Protein AF-A0A7Z0EGN9-F1 (afdb_monomer)

Mean predicted aligned error: 5.45 Å

Structure (mmCIF, N/CA/C/O backbone):
data_AF-A0A7Z0EGN9-F1
#
_entry.id   AF-A0A7Z0EGN9-F1
#
loop_
_atom_site.group_PDB
_atom_site.id
_atom_site.type_symbol
_atom_site.label_atom_id
_atom_site.label_alt_id
_atom_site.label_comp_id
_atom_site.label_asym_id
_atom_site.label_entity_id
_atom_site.label_seq_id
_atom_site.pdbx_PDB_ins_code
_atom_site.Cartn_x
_atom_site.Cartn_y
_atom_site.Cartn_z
_atom_site.occupancy
_atom_site.B_iso_or_equiv
_atom_site.auth_seq_id
_atom_site.auth_com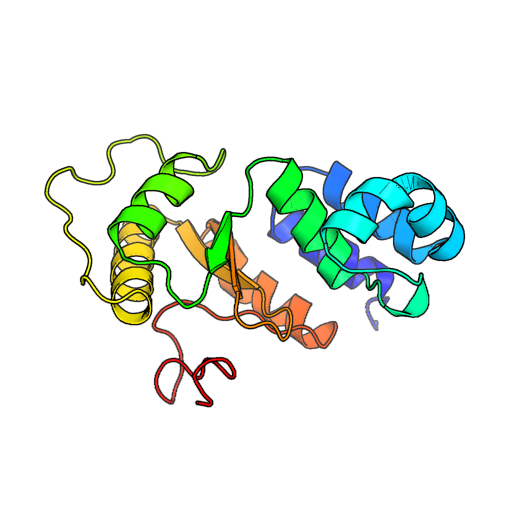p_id
_atom_site.auth_asym_id
_atom_site.auth_atom_id
_atom_site.pdbx_PDB_model_num
ATOM 1 N N . MET A 1 1 ? 18.641 -20.998 1.872 1.00 49.78 1 MET A N 1
ATOM 2 C CA . MET A 1 1 ? 18.120 -20.771 0.509 1.00 49.78 1 MET A CA 1
ATOM 3 C C . MET A 1 1 ? 17.714 -19.316 0.455 1.00 49.78 1 MET A C 1
ATOM 5 O O . MET A 1 1 ? 16.927 -18.915 1.297 1.00 49.78 1 MET A O 1
ATOM 9 N N . THR A 1 2 ? 18.322 -18.524 -0.421 1.00 71.69 2 THR A N 1
ATOM 10 C CA . THR A 1 2 ? 17.940 -17.121 -0.620 1.00 71.69 2 THR A CA 1
ATOM 11 C C . THR A 1 2 ? 16.660 -17.107 -1.450 1.00 71.69 2 THR A C 1
ATOM 13 O O . THR A 1 2 ? 16.618 -17.771 -2.486 1.00 71.69 2 THR A O 1
ATOM 16 N N . ILE A 1 3 ? 15.611 -16.429 -0.984 1.00 78.81 3 ILE A N 1
ATOM 17 C CA . ILE A 1 3 ? 14.400 -16.206 -1.785 1.00 78.81 3 ILE A CA 1
ATOM 18 C C . ILE A 1 3 ? 14.792 -15.292 -2.958 1.00 78.81 3 ILE A C 1
ATOM 20 O O . ILE A 1 3 ? 15.613 -14.390 -2.787 1.00 78.81 3 ILE A O 1
ATOM 24 N N . SER A 1 4 ? 14.293 -15.564 -4.167 1.00 91.12 4 SER A N 1
ATOM 25 C CA . SER A 1 4 ? 14.573 -14.705 -5.322 1.00 91.12 4 SER A CA 1
ATOM 26 C C . SER A 1 4 ? 13.814 -13.381 -5.204 1.00 91.12 4 SER A C 1
ATOM 28 O O . SER A 1 4 ? 12.750 -13.321 -4.595 1.00 91.12 4 SER A O 1
ATOM 30 N N . HIS A 1 5 ? 14.331 -12.324 -5.830 1.00 91.50 5 HIS A N 1
ATOM 31 C CA . HIS A 1 5 ? 13.695 -11.004 -5.804 1.00 91.50 5 HIS A CA 1
ATOM 32 C C . HIS A 1 5 ? 12.247 -11.041 -6.336 1.00 91.50 5 HIS A C 1
ATOM 34 O O . HIS A 1 5 ? 11.337 -10.537 -5.695 1.00 91.50 5 HIS A O 1
ATOM 40 N N . SER A 1 6 ? 12.007 -11.748 -7.446 1.00 93.19 6 SER A N 1
ATOM 41 C CA . SER A 1 6 ? 10.655 -11.967 -7.986 1.00 93.19 6 SER A CA 1
ATOM 42 C C . SER A 1 6 ? 9.742 -12.746 -7.023 1.00 93.19 6 SER A C 1
ATOM 44 O O . SER A 1 6 ? 8.568 -12.417 -6.899 1.00 93.19 6 SER A O 1
ATOM 46 N N . ALA A 1 7 ? 10.263 -13.733 -6.282 1.00 95.56 7 ALA A N 1
ATOM 47 C CA . ALA A 1 7 ? 9.458 -14.474 -5.310 1.00 95.56 7 ALA A CA 1
ATOM 48 C C . ALA A 1 7 ? 9.058 -13.620 -4.094 1.00 95.56 7 ALA A C 1
ATOM 50 O O . ALA A 1 7 ? 7.968 -13.818 -3.563 1.00 95.56 7 ALA A O 1
ATOM 51 N N . LEU A 1 8 ? 9.894 -12.660 -3.681 1.00 97.56 8 LEU A N 1
ATOM 52 C CA . LEU A 1 8 ? 9.523 -11.683 -2.652 1.00 97.56 8 LEU A CA 1
ATOM 53 C C . LEU A 1 8 ? 8.379 -10.779 -3.130 1.00 97.56 8 LEU A C 1
ATOM 55 O O . LEU A 1 8 ? 7.429 -10.578 -2.381 1.00 97.56 8 LEU A O 1
ATOM 59 N N . TRP A 1 9 ? 8.416 -10.311 -4.382 1.00 98.00 9 TRP A N 1
ATOM 60 C CA . TRP A 1 9 ? 7.307 -9.546 -4.968 1.00 98.00 9 TRP A CA 1
ATOM 61 C C . TRP A 1 9 ? 6.002 -10.345 -5.007 1.00 98.00 9 TRP A C 1
ATOM 63 O O . TRP A 1 9 ? 4.970 -9.845 -4.570 1.00 98.00 9 TRP A O 1
ATOM 73 N N . GLN A 1 10 ? 6.045 -11.607 -5.443 1.00 97.56 10 GLN A N 1
ATOM 74 C CA . GLN A 1 10 ? 4.861 -12.478 -5.433 1.00 97.56 10 GLN A CA 1
ATOM 75 C C . GLN A 1 10 ? 4.306 -12.685 -4.021 1.00 97.56 10 GLN A C 1
ATOM 77 O O . GLN A 1 10 ? 3.094 -12.657 -3.816 1.00 97.56 10 GLN A O 1
ATOM 82 N N . GLN A 1 11 ? 5.192 -12.872 -3.041 1.00 97.75 11 GLN A N 1
ATOM 83 C CA . GLN A 1 11 ? 4.798 -13.000 -1.644 1.00 97.75 11 GLN A CA 1
ATOM 84 C C . GLN A 1 11 ? 4.143 -11.715 -1.124 1.00 97.75 11 GLN A C 1
ATOM 86 O O . GLN A 1 11 ? 3.119 -11.804 -0.453 1.00 97.75 11 GLN A O 1
ATOM 91 N N . LEU A 1 12 ? 4.704 -10.542 -1.436 1.00 98.44 12 LEU A N 1
ATOM 92 C CA . LEU A 1 12 ? 4.143 -9.254 -1.030 1.00 98.44 12 LEU A CA 1
ATOM 93 C C . LEU A 1 12 ? 2.735 -9.056 -1.598 1.00 98.44 12 LEU A C 1
ATOM 95 O O . LEU A 1 12 ? 1.813 -8.764 -0.845 1.00 98.44 12 LEU A O 1
ATOM 99 N N . CYS A 1 13 ? 2.560 -9.294 -2.901 1.00 98.38 13 CYS A N 1
ATOM 100 C CA . CYS A 1 13 ? 1.271 -9.144 -3.577 1.00 98.38 13 CYS A CA 1
ATOM 101 C C . CYS A 1 13 ? 0.193 -10.038 -2.948 1.00 98.38 13 CYS A C 1
ATOM 103 O O . CYS A 1 13 ? -0.905 -9.572 -2.667 1.00 98.38 13 CYS A O 1
ATOM 105 N N . ALA A 1 14 ? 0.531 -11.300 -2.661 1.00 97.69 14 ALA A N 1
ATOM 106 C CA . ALA A 1 14 ? -0.388 -12.252 -2.036 1.00 97.69 14 ALA A CA 1
ATOM 107 C C . ALA A 1 14 ? -0.718 -11.928 -0.568 1.00 97.69 14 ALA A C 1
ATOM 109 O O . ALA A 1 14 ? -1.720 -12.410 -0.045 1.00 97.69 14 ALA A O 1
ATOM 110 N N . LEU A 1 15 ? 0.141 -11.168 0.120 1.00 97.88 15 LEU A N 1
ATOM 111 C CA . LEU A 1 15 ? -0.128 -10.696 1.477 1.00 97.88 15 LEU A CA 1
ATOM 112 C C . LEU A 1 15 ? -1.010 -9.444 1.488 1.00 97.88 15 LEU A C 1
ATOM 114 O O . LEU A 1 15 ? -1.819 -9.302 2.406 1.00 97.88 15 LEU A O 1
ATOM 118 N N . LEU A 1 16 ? -0.839 -8.557 0.502 1.00 97.38 16 LEU A N 1
ATOM 119 C CA . LEU A 1 16 ? -1.618 -7.326 0.363 1.00 97.38 16 LEU A CA 1
ATOM 120 C C . LEU A 1 16 ? -3.082 -7.638 0.046 1.00 97.38 16 LEU A C 1
ATOM 122 O O . LEU 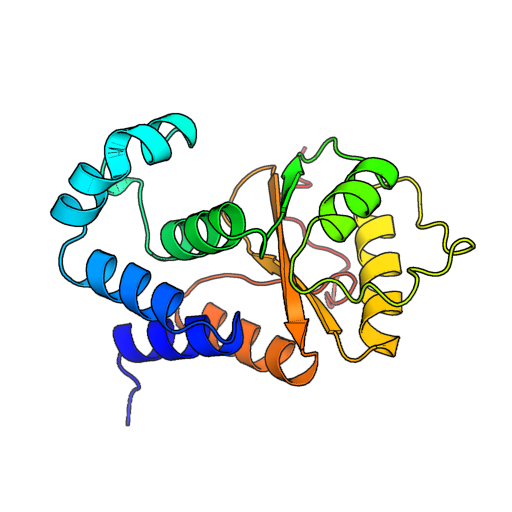A 1 16 ? -3.971 -7.156 0.743 1.00 97.38 16 LEU A O 1
ATOM 126 N N . VAL A 1 17 ? -3.329 -8.472 -0.968 1.00 95.25 17 VAL A N 1
ATOM 127 C CA . VAL A 1 17 ? -4.683 -8.765 -1.457 1.00 95.25 17 VAL A CA 1
ATOM 128 C C . VAL A 1 17 ? -4.818 -10.213 -1.924 1.00 95.25 17 VAL A C 1
ATOM 130 O O . VAL A 1 17 ? -3.887 -10.810 -2.466 1.00 95.25 17 VAL A O 1
ATOM 133 N N . GLU A 1 18 ? -6.014 -10.784 -1.772 1.00 91.56 18 GLU A N 1
ATOM 134 C CA . GLU A 1 18 ? -6.347 -12.136 -2.253 1.00 91.56 18 GLU A CA 1
ATOM 135 C C . GLU A 1 18 ? -6.688 -12.159 -3.757 1.00 91.56 18 GLU A C 1
ATOM 137 O O . GLU A 1 18 ? -7.561 -12.903 -4.207 1.00 91.56 18 GLU A O 1
ATOM 142 N N . ASP A 1 19 ? -5.991 -11.350 -4.557 1.00 95.06 19 ASP A N 1
ATOM 143 C CA . ASP A 1 19 ? -6.139 -11.306 -6.008 1.00 95.06 19 ASP A CA 1
ATOM 144 C C . ASP A 1 19 ? -4.805 -11.595 -6.701 1.00 95.06 19 ASP A C 1
ATOM 146 O O . ASP A 1 19 ? -3.864 -10.800 -6.691 1.00 95.06 19 ASP A O 1
ATOM 150 N N . ALA A 1 20 ? -4.732 -12.756 -7.353 1.00 94.94 20 ALA A N 1
ATOM 151 C CA . ALA A 1 20 ? -3.536 -13.188 -8.068 1.00 94.94 20 ALA A CA 1
ATOM 152 C C . ALA A 1 20 ? -3.161 -12.264 -9.242 1.00 94.94 20 ALA A C 1
ATOM 154 O O . ALA A 1 20 ? -2.015 -12.307 -9.697 1.00 94.94 20 ALA A O 1
ATOM 155 N N . ARG A 1 21 ? -4.096 -11.432 -9.729 1.00 97.75 21 ARG A N 1
ATOM 156 C CA . ARG A 1 21 ? -3.843 -10.472 -10.810 1.00 97.75 21 ARG A CA 1
ATOM 157 C C . ARG A 1 21 ? -2.800 -9.435 -10.411 1.00 97.75 21 ARG A C 1
ATOM 159 O O . ARG A 1 21 ? -1.981 -9.113 -11.258 1.00 97.75 21 ARG A O 1
ATOM 166 N N . LEU A 1 22 ? -2.741 -9.001 -9.147 1.00 98.25 22 LEU A N 1
ATOM 167 C CA . LEU A 1 22 ? -1.687 -8.087 -8.687 1.00 98.25 22 LEU A CA 1
ATOM 168 C C . LEU A 1 22 ? -0.294 -8.702 -8.889 1.00 98.25 22 LEU A C 1
ATOM 170 O O . LEU A 1 22 ? 0.586 -8.102 -9.502 1.00 98.25 22 LEU A O 1
ATOM 174 N N . GLY A 1 23 ? -0.111 -9.943 -8.427 1.00 97.88 23 GLY A N 1
ATOM 175 C CA . GLY A 1 23 ? 1.146 -10.668 -8.606 1.00 97.88 23 GLY A CA 1
ATOM 176 C C . GLY A 1 23 ? 1.487 -10.887 -10.081 1.00 97.88 23 GLY A C 1
ATOM 177 O O . GLY A 1 23 ? 2.655 -10.793 -10.460 1.00 97.88 23 GLY A O 1
ATOM 178 N N . GLN A 1 24 ? 0.486 -11.139 -10.928 1.00 97.62 24 GLN A N 1
ATOM 179 C CA . GLN A 1 24 ? 0.686 -11.243 -12.372 1.00 97.62 24 GLN A CA 1
ATOM 180 C C . GLN A 1 24 ? 1.162 -9.915 -12.977 1.00 97.62 24 GLN A C 1
ATOM 182 O O . GLN A 1 24 ? 2.202 -9.914 -13.626 1.00 97.62 24 GLN A O 1
ATOM 187 N N . THR A 1 25 ? 0.476 -8.801 -12.699 1.00 98.31 25 THR A N 1
ATOM 188 C CA . THR A 1 25 ? 0.832 -7.452 -13.177 1.00 98.31 25 THR A CA 1
ATOM 189 C C . THR A 1 25 ? 2.271 -7.086 -12.808 1.00 98.31 25 THR A C 1
ATOM 191 O O . THR A 1 25 ? 3.063 -6.703 -13.667 1.00 98.31 25 THR A O 1
ATOM 194 N N . VAL A 1 26 ? 2.654 -7.285 -11.542 1.00 98.38 26 VAL A N 1
ATOM 195 C CA . VAL A 1 26 ? 4.028 -7.027 -11.078 1.00 98.38 26 VAL A CA 1
ATOM 196 C C . VAL A 1 26 ? 5.028 -7.972 -11.752 1.00 98.38 26 VAL A C 1
ATOM 198 O O . VAL A 1 26 ? 6.148 -7.576 -12.068 1.00 98.38 26 VAL A O 1
ATOM 201 N N . GLY A 1 27 ? 4.644 -9.228 -11.991 1.00 97.69 27 GLY A N 1
ATOM 202 C CA . GLY A 1 27 ? 5.462 -10.194 -12.722 1.00 97.69 27 GLY A CA 1
ATOM 203 C C . GLY A 1 27 ? 5.716 -9.789 -14.175 1.00 97.69 27 GLY A C 1
ATOM 204 O O . GLY A 1 27 ? 6.850 -9.917 -14.637 1.00 97.69 27 GLY A O 1
ATOM 205 N N . ASP A 1 28 ? 4.692 -9.277 -14.856 1.00 97.56 28 ASP A N 1
ATOM 206 C CA . ASP A 1 28 ? 4.773 -8.797 -16.236 1.00 97.56 28 ASP A CA 1
ATOM 207 C C . ASP A 1 28 ? 5.695 -7.568 -16.326 1.00 97.56 28 ASP A C 1
ATOM 209 O O . ASP A 1 28 ? 6.620 -7.565 -17.141 1.00 97.56 28 ASP A O 1
ATOM 213 N N . TYR A 1 29 ? 5.551 -6.601 -15.408 1.00 98.00 29 TYR A N 1
ATOM 214 C CA . TYR A 1 29 ? 6.478 -5.467 -15.283 1.00 98.00 29 TYR A CA 1
ATOM 215 C C . TYR A 1 29 ? 7.929 -5.921 -15.058 1.00 98.00 29 TYR A C 1
ATOM 217 O O . TYR A 1 29 ? 8.843 -5.480 -15.747 1.00 98.00 29 TYR A O 1
ATOM 225 N N . LEU A 1 30 ? 8.170 -6.842 -14.117 1.00 97.06 30 LEU A N 1
ATOM 226 C CA . LEU A 1 30 ? 9.526 -7.325 -13.820 1.00 97.06 30 LEU A CA 1
ATOM 227 C C . LEU A 1 30 ? 10.165 -8.098 -14.985 1.00 97.06 30 LEU A C 1
ATOM 229 O O . LEU A 1 30 ? 11.391 -8.233 -15.022 1.00 97.06 30 LEU A O 1
ATOM 233 N N . ALA A 1 31 ? 9.356 -8.658 -15.886 1.00 97.06 31 ALA A N 1
ATOM 234 C CA . ALA A 1 31 ? 9.837 -9.380 -17.055 1.00 97.06 31 ALA A CA 1
ATOM 235 C C . ALA A 1 31 ? 10.251 -8.432 -18.189 1.00 97.06 31 ALA A C 1
ATOM 237 O O . ALA A 1 31 ? 11.267 -8.695 -18.838 1.00 97.06 31 ALA A O 1
ATOM 238 N N . ASP A 1 32 ? 9.482 -7.363 -18.415 1.00 97.19 32 ASP A N 1
ATOM 239 C CA . ASP A 1 32 ? 9.718 -6.382 -19.478 1.00 97.19 32 ASP A CA 1
ATOM 240 C C . ASP A 1 32 ? 9.145 -4.993 -19.096 1.00 97.19 32 ASP A C 1
ATOM 242 O O . ASP A 1 32 ? 8.002 -4.676 -19.446 1.00 97.19 32 ASP A O 1
ATOM 246 N N . PRO A 1 33 ? 9.917 -4.159 -18.363 1.00 96.75 33 PRO A N 1
ATOM 247 C CA . PRO A 1 33 ? 9.471 -2.832 -17.929 1.00 96.75 33 PRO A CA 1
ATOM 248 C C . PRO A 1 33 ? 9.098 -1.902 -19.086 1.00 96.75 33 PRO A C 1
ATOM 250 O O . PRO A 1 33 ? 8.113 -1.176 -18.984 1.00 96.75 33 PRO A O 1
ATOM 253 N N . ASP A 1 34 ? 9.838 -1.959 -20.199 1.00 97.12 34 ASP A N 1
ATOM 254 C CA . ASP A 1 34 ? 9.595 -1.116 -21.376 1.00 97.12 34 ASP A CA 1
ATOM 255 C C . ASP A 1 34 ? 8.262 -1.480 -22.041 1.00 97.12 34 ASP A C 1
ATOM 257 O O . ASP A 1 34 ? 7.477 -0.606 -22.417 1.00 97.12 34 ASP A O 1
ATOM 261 N N . ALA A 1 35 ? 7.979 -2.783 -22.172 1.00 97.69 35 ALA A N 1
ATOM 262 C CA . ALA A 1 35 ? 6.707 -3.245 -22.716 1.00 97.69 35 ALA A CA 1
ATOM 263 C C . ALA A 1 35 ? 5.529 -2.921 -21.790 1.00 97.69 35 ALA A C 1
ATOM 265 O O . ALA A 1 35 ? 4.457 -2.573 -22.288 1.00 97.69 35 ALA A O 1
ATOM 266 N N . TYR A 1 36 ? 5.720 -3.015 -20.468 1.00 97.69 36 TYR A N 1
ATOM 267 C CA . TYR A 1 36 ? 4.710 -2.599 -19.495 1.00 97.69 36 TYR A CA 1
ATOM 268 C C . TYR A 1 36 ? 4.438 -1.095 -19.605 1.00 97.69 36 TYR A C 1
ATOM 270 O O . TYR A 1 36 ? 3.292 -0.699 -19.791 1.00 97.69 36 TYR A O 1
ATOM 278 N N . PHE A 1 37 ? 5.482 -0.261 -19.578 1.00 97.75 37 PHE A N 1
ATOM 279 C CA . PHE A 1 37 ? 5.351 1.191 -19.703 1.00 97.75 37 PHE A CA 1
ATOM 280 C C . PHE A 1 37 ? 4.583 1.577 -20.973 1.00 97.75 37 PHE A C 1
ATOM 282 O O . PHE A 1 37 ? 3.585 2.287 -20.903 1.00 97.75 37 PHE A O 1
ATOM 289 N N . ALA A 1 38 ? 4.965 1.022 -22.127 1.00 97.25 38 ALA A N 1
ATOM 290 C CA . ALA A 1 38 ? 4.291 1.295 -23.397 1.00 97.25 38 ALA A CA 1
ATOM 291 C C . ALA A 1 38 ? 2.817 0.842 -23.430 1.00 97.25 38 ALA A C 1
ATOM 293 O O . ALA A 1 38 ? 2.024 1.378 -24.203 1.00 97.25 38 ALA A O 1
ATOM 294 N N . ALA A 1 39 ? 2.439 -0.160 -22.631 1.00 97.06 39 ALA A N 1
ATOM 295 C CA . ALA A 1 39 ? 1.057 -0.626 -22.530 1.00 97.06 39 ALA A CA 1
ATOM 296 C C . ALA A 1 39 ? 0.192 0.233 -21.589 1.00 97.06 39 ALA A C 1
ATOM 298 O O . ALA A 1 39 ? -1.032 0.185 -21.702 1.00 97.06 39 ALA A O 1
ATOM 299 N N . HIS A 1 40 ? 0.821 1.003 -20.695 1.00 96.31 40 HIS A N 1
ATOM 300 C CA . HIS A 1 40 ? 0.180 1.782 -19.631 1.00 96.31 40 HIS A CA 1
ATOM 301 C C . HIS A 1 40 ? 0.497 3.291 -19.708 1.00 96.31 40 HIS A C 1
ATOM 303 O O . HIS A 1 40 ? 0.245 4.021 -18.755 1.00 96.31 40 HIS A O 1
ATOM 309 N N . GLU A 1 41 ? 1.027 3.769 -20.840 1.00 95.00 41 GLU A N 1
ATOM 310 C CA . GLU A 1 41 ? 1.557 5.132 -21.024 1.00 95.00 41 GLU A CA 1
ATOM 311 C C . GLU A 1 41 ? 0.562 6.234 -20.618 1.00 95.00 41 GLU A C 1
ATOM 313 O O . GLU A 1 41 ? 0.933 7.158 -19.902 1.00 95.00 41 GLU A O 1
ATOM 318 N N . ASP A 1 42 ? -0.711 6.123 -21.016 1.00 95.19 42 ASP A N 1
ATOM 319 C CA . ASP A 1 42 ? -1.731 7.143 -20.727 1.00 95.19 42 ASP A CA 1
ATOM 320 C C . ASP A 1 42 ? -2.042 7.278 -19.223 1.00 95.19 42 ASP A C 1
ATOM 322 O O . ASP A 1 42 ? -2.309 8.386 -18.746 1.00 95.19 42 ASP A O 1
ATOM 326 N N . ASP A 1 43 ? -2.025 6.168 -18.479 1.00 93.75 43 ASP A N 1
ATOM 327 C CA . ASP A 1 43 ? -2.293 6.150 -17.035 1.00 93.75 43 ASP A CA 1
ATOM 328 C C . ASP A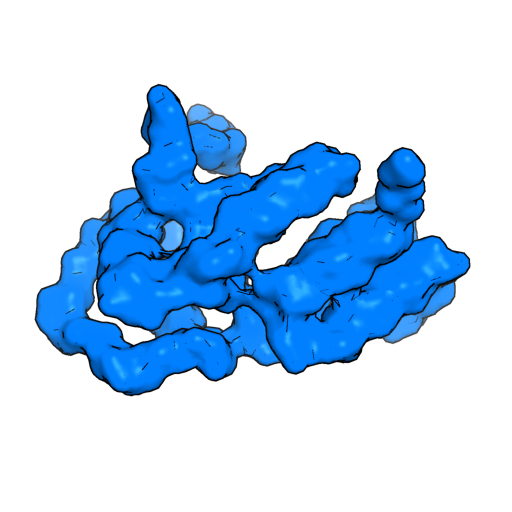 1 43 ? -1.055 6.632 -16.262 1.00 93.75 43 ASP A C 1
ATOM 330 O O . ASP A 1 43 ? -1.151 7.457 -15.354 1.00 93.75 43 ASP A O 1
ATOM 334 N N . LEU A 1 44 ? 0.133 6.196 -16.691 1.00 95.50 44 LEU A N 1
ATOM 335 C CA . LEU A 1 44 ? 1.413 6.617 -16.118 1.00 95.50 44 LEU A CA 1
ATOM 336 C C . LEU A 1 44 ? 1.657 8.119 -16.311 1.00 95.50 44 LEU A C 1
ATOM 338 O O . LEU A 1 44 ? 2.081 8.799 -15.375 1.00 95.50 44 LEU A O 1
ATOM 342 N N . LEU A 1 45 ? 1.288 8.666 -17.472 1.00 94.75 45 LEU A N 1
ATOM 343 C CA . LEU A 1 45 ? 1.371 10.101 -17.731 1.00 94.75 45 LEU A CA 1
ATOM 344 C C . LEU A 1 45 ? 0.462 10.907 -16.790 1.00 94.75 45 LEU A C 1
ATOM 346 O O . LEU A 1 45 ? 0.842 11.992 -16.352 1.00 94.75 45 LEU A O 1
ATOM 350 N N . GLN A 1 46 ? -0.723 10.390 -16.445 1.00 91.38 46 GLN A N 1
ATOM 351 C CA . GLN A 1 46 ? -1.614 11.033 -15.468 1.00 91.38 46 GLN A CA 1
ATOM 352 C C . GLN A 1 46 ? -1.019 11.031 -14.058 1.00 91.38 46 GLN A C 1
ATOM 354 O O . GLN A 1 46 ? -1.226 11.989 -13.315 1.00 91.38 46 GLN A O 1
ATOM 359 N N . ARG A 1 47 ? -0.225 10.006 -13.731 1.00 90.12 47 ARG A N 1
ATOM 360 C CA . ARG A 1 47 ? 0.564 9.925 -12.496 1.00 90.12 47 ARG A CA 1
ATOM 361 C C . ARG A 1 47 ? 1.824 10.805 -12.514 1.00 90.12 47 ARG A C 1
ATOM 363 O O . ARG A 1 47 ? 2.496 10.937 -11.497 1.00 90.12 47 ARG A O 1
ATOM 370 N N . GLY A 1 48 ? 2.147 11.425 -13.651 1.00 92.94 48 GLY A N 1
ATOM 371 C CA . GLY A 1 48 ? 3.346 12.249 -13.823 1.00 92.94 48 GLY A CA 1
ATOM 372 C C . GLY A 1 48 ? 4.622 11.450 -14.099 1.00 92.94 48 GLY A C 1
ATOM 373 O O . GLY A 1 48 ? 5.712 11.975 -13.897 1.00 92.94 48 GLY A O 1
ATOM 374 N N . ILE A 1 49 ? 4.487 10.198 -14.542 1.00 94.56 49 ILE A N 1
ATOM 375 C CA . ILE A 1 49 ? 5.587 9.333 -14.974 1.00 94.56 49 ILE A CA 1
ATOM 376 C C . ILE A 1 49 ? 5.682 9.457 -16.500 1.00 94.56 49 ILE A C 1
ATOM 378 O O . ILE A 1 49 ? 4.796 9.001 -17.225 1.00 94.56 49 ILE A O 1
ATOM 382 N N . GLU A 1 50 ? 6.740 10.102 -16.987 1.00 95.44 50 GLU A N 1
ATOM 383 C CA . GLU A 1 50 ? 6.940 10.402 -18.412 1.00 95.44 50 GLU A CA 1
ATOM 384 C C . GLU A 1 50 ? 7.911 9.415 -19.084 1.00 95.44 50 GLU A C 1
ATOM 386 O O . GLU A 1 50 ? 7.861 9.236 -20.305 1.00 95.44 50 GLU A O 1
ATOM 391 N N . GLU A 1 51 ? 8.772 8.751 -18.305 1.00 94.44 51 GLU A N 1
ATOM 392 C CA . GLU A 1 51 ? 9.788 7.811 -18.790 1.00 94.44 51 GLU A CA 1
ATOM 393 C C . GLU A 1 51 ? 9.738 6.458 -18.047 1.00 94.44 51 GLU A C 1
ATOM 395 O O . GLU A 1 51 ? 9.406 6.370 -16.862 1.00 94.44 51 GLU A O 1
ATOM 400 N N . ALA A 1 52 ? 10.104 5.367 -18.732 1.00 93.00 52 ALA A N 1
ATOM 401 C CA . ALA A 1 52 ? 10.061 4.012 -18.167 1.00 93.00 52 ALA A CA 1
ATOM 402 C C . ALA A 1 52 ? 10.996 3.839 -16.959 1.00 93.00 52 ALA A C 1
ATOM 404 O O . ALA A 1 52 ? 10.722 3.040 -16.063 1.00 93.00 52 ALA A O 1
ATOM 405 N N . GLU A 1 53 ? 12.087 4.601 -16.915 1.00 93.56 53 GLU A N 1
ATOM 406 C CA . GLU A 1 53 ? 13.061 4.610 -15.828 1.00 93.56 53 GLU A CA 1
ATOM 407 C C . GLU A 1 53 ? 12.531 5.231 -14.525 1.00 93.56 53 GLU A C 1
ATOM 409 O O . GLU A 1 53 ? 13.113 4.992 -13.462 1.00 93.56 53 GLU A O 1
ATOM 414 N N . GLU A 1 54 ? 11.455 6.019 -14.592 1.00 93.81 54 GLU A N 1
ATOM 415 C CA . GLU A 1 54 ? 10.781 6.603 -13.426 1.00 93.81 54 GLU A CA 1
ATOM 416 C C . GLU A 1 54 ? 9.825 5.596 -12.768 1.00 93.81 54 GLU A C 1
ATOM 418 O O . GLU A 1 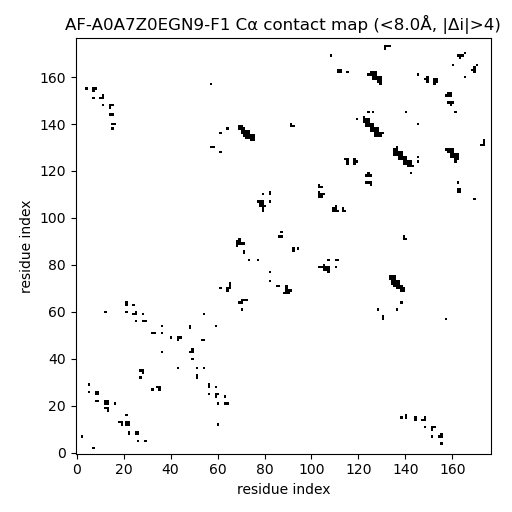54 ? 9.599 5.634 -11.553 1.00 93.81 54 GLU A O 1
ATOM 423 N N . LEU A 1 55 ? 9.307 4.645 -13.554 1.00 96.00 55 LEU A N 1
ATOM 424 C CA . LEU A 1 55 ? 8.452 3.576 -13.063 1.00 96.00 55 LEU A CA 1
ATOM 425 C C . LEU A 1 55 ? 9.268 2.526 -12.299 1.00 96.00 55 LEU A C 1
ATOM 427 O O . LEU A 1 55 ? 10.378 2.138 -12.660 1.00 96.00 55 LEU A O 1
ATOM 431 N N . ASN A 1 56 ? 8.682 2.010 -11.224 1.00 96.38 56 ASN A N 1
ATOM 432 C CA . ASN A 1 56 ? 9.236 0.889 -10.484 1.00 96.38 56 ASN A CA 1
ATOM 433 C C . ASN A 1 56 ? 8.123 -0.067 -10.030 1.00 96.38 56 ASN A C 1
ATOM 435 O O . ASN A 1 56 ? 6.945 0.280 -10.019 1.00 96.38 56 ASN A O 1
ATOM 439 N N . ALA A 1 57 ? 8.499 -1.282 -9.619 1.00 97.81 57 ALA A N 1
ATOM 440 C CA . ALA A 1 57 ? 7.533 -2.310 -9.224 1.00 97.81 57 ALA A CA 1
ATOM 441 C C . ALA A 1 57 ? 6.665 -1.908 -8.015 1.00 97.81 57 ALA A C 1
ATOM 443 O O . ALA A 1 57 ? 5.588 -2.466 -7.838 1.00 97.81 57 ALA A O 1
ATOM 444 N N . TRP A 1 58 ? 7.123 -0.968 -7.182 1.00 98.00 58 TRP A N 1
ATOM 445 C CA . TRP A 1 58 ? 6.354 -0.471 -6.044 1.00 98.00 58 TRP A CA 1
ATOM 446 C C . TRP A 1 58 ? 5.205 0.428 -6.489 1.00 98.00 58 TRP A C 1
ATOM 448 O O . TRP A 1 58 ? 4.079 0.226 -6.046 1.00 98.00 58 TRP A O 1
ATOM 458 N N . LEU A 1 59 ? 5.460 1.329 -7.439 1.00 97.19 59 LEU A N 1
ATOM 459 C CA . LEU A 1 59 ? 4.412 2.144 -8.058 1.00 97.19 59 LEU A CA 1
ATOM 460 C C . LEU A 1 59 ? 3.402 1.275 -8.816 1.00 97.19 59 LEU A C 1
ATOM 462 O O . LEU A 1 59 ? 2.208 1.455 -8.637 1.00 97.19 59 LEU A O 1
ATOM 466 N N . VAL A 1 60 ? 3.858 0.232 -9.522 1.00 98.25 60 VAL A N 1
ATOM 467 C CA . VAL A 1 60 ? 2.955 -0.752 -10.155 1.00 98.25 60 VAL A CA 1
ATOM 468 C C . VAL A 1 60 ? 2.015 -1.419 -9.140 1.00 98.25 60 VAL A C 1
ATOM 470 O O . VAL A 1 60 ? 0.858 -1.687 -9.459 1.00 98.25 60 VAL A O 1
ATOM 473 N N . VAL A 1 61 ? 2.486 -1.701 -7.917 1.00 98.56 61 VAL A N 1
ATOM 474 C CA . VAL A 1 61 ? 1.626 -2.232 -6.846 1.00 98.56 61 VAL A CA 1
ATOM 475 C C . VAL A 1 61 ? 0.583 -1.202 -6.422 1.00 98.56 61 VAL A C 1
ATOM 477 O O . VAL A 1 61 ? -0.590 -1.554 -6.320 1.00 98.56 61 VAL A O 1
ATOM 480 N N . VAL A 1 62 ? 1.004 0.039 -6.176 1.00 97.69 62 VAL A N 1
ATOM 481 C CA . VAL A 1 62 ? 0.118 1.124 -5.726 1.00 97.69 62 VAL A CA 1
ATOM 482 C C . VAL A 1 62 ? -0.949 1.426 -6.778 1.00 97.69 62 VAL A C 1
ATOM 484 O O . VAL A 1 62 ? -2.132 1.337 -6.459 1.00 97.69 62 VAL A O 1
ATOM 487 N N . ASP A 1 63 ? -0.549 1.627 -8.035 1.00 96.94 63 ASP A N 1
ATOM 488 C CA . ASP A 1 63 ? -1.448 1.907 -9.164 1.00 96.94 63 ASP A CA 1
ATOM 489 C C . ASP A 1 63 ? -2.498 0.817 -9.345 1.00 96.94 63 ASP A C 1
ATOM 491 O O . ASP A 1 63 ? -3.681 1.086 -9.571 1.00 96.94 63 ASP A O 1
ATOM 495 N N . TRP A 1 64 ? -2.066 -0.443 -9.246 1.00 97.75 64 TRP A N 1
ATOM 496 C CA . TRP A 1 64 ? -2.974 -1.567 -9.396 1.00 97.75 64 TRP A CA 1
ATOM 497 C C . TRP A 1 64 ? -3.980 -1.623 -8.245 1.00 97.75 64 TRP A C 1
ATOM 499 O O . TRP A 1 64 ? -5.160 -1.865 -8.496 1.00 97.75 64 TRP A O 1
ATOM 509 N N . LEU A 1 65 ? -3.546 -1.405 -6.999 1.00 98.06 65 LEU A N 1
ATOM 510 C CA . LEU A 1 65 ? -4.444 -1.407 -5.841 1.00 98.06 65 LEU A CA 1
ATOM 511 C C . LEU A 1 65 ? -5.457 -0.258 -5.914 1.00 98.06 65 LEU A C 1
ATOM 513 O O . LEU A 1 65 ? -6.644 -0.488 -5.685 1.00 98.06 65 LEU A O 1
ATOM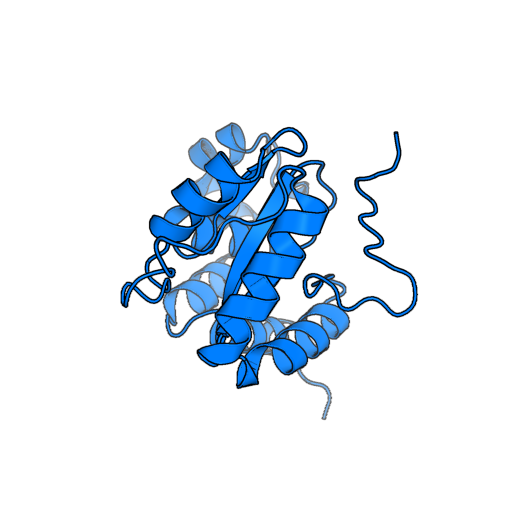 517 N N . GLU A 1 66 ? -5.007 0.943 -6.273 1.00 96.12 66 GLU A N 1
ATOM 518 C CA . GLU A 1 66 ? -5.853 2.130 -6.433 1.00 96.12 66 GLU A CA 1
ATOM 519 C C . GLU A 1 66 ? -6.900 1.912 -7.535 1.00 96.12 66 GLU A C 1
ATOM 521 O O . GLU A 1 66 ? -8.104 2.014 -7.299 1.00 96.12 66 GLU A O 1
ATOM 526 N N . SER A 1 67 ? -6.462 1.451 -8.712 1.00 95.44 67 SER A N 1
ATOM 527 C CA . SER A 1 67 ? -7.339 1.164 -9.860 1.00 95.44 67 SER A CA 1
ATOM 528 C C . SER A 1 67 ? -8.368 0.054 -9.603 1.00 95.44 67 SER A C 1
ATOM 530 O O . SER A 1 67 ? -9.301 -0.119 -10.391 1.00 95.44 67 SER A O 1
ATOM 532 N N . ASN A 1 68 ? -8.187 -0.741 -8.543 1.00 95.81 68 ASN A N 1
ATOM 533 C CA . ASN A 1 68 ? -9.100 -1.811 -8.138 1.00 95.81 68 ASN A CA 1
ATOM 534 C C . ASN A 1 68 ? -9.835 -1.496 -6.823 1.00 95.81 68 ASN A C 1
ATOM 536 O O . ASN A 1 68 ? -10.390 -2.420 -6.226 1.00 95.81 68 ASN A O 1
ATOM 540 N N . GLU A 1 69 ? -9.859 -0.232 -6.377 1.00 95.88 69 GLU A N 1
ATOM 541 C CA . GLU A 1 69 ? -10.581 0.202 -5.167 1.00 95.88 69 GLU A CA 1
ATOM 542 C C . GLU A 1 69 ? -10.118 -0.576 -3.909 1.00 95.88 69 GLU A C 1
ATOM 544 O O . GLU A 1 69 ? -10.909 -0.946 -3.035 1.00 95.88 69 GLU A O 1
ATOM 549 N N . MET A 1 70 ? -8.822 -0.907 -3.846 1.00 96.19 70 MET A N 1
ATOM 550 C CA . MET A 1 70 ? -8.162 -1.614 -2.732 1.00 96.19 70 MET A CA 1
ATOM 551 C C . MET A 1 70 ? -7.161 -0.725 -1.983 1.00 96.19 70 MET A C 1
ATOM 553 O O . MET A 1 70 ? -6.709 -1.083 -0.896 1.00 96.19 70 MET A O 1
ATOM 557 N N . LEU A 1 71 ? -6.838 0.438 -2.542 1.00 96.75 71 LEU A N 1
ATOM 558 C CA . LEU A 1 71 ? -6.018 1.475 -1.931 1.00 96.75 71 LEU A CA 1
ATOM 559 C C . LEU A 1 71 ? -6.661 2.836 -2.192 1.00 96.75 71 LEU A C 1
ATOM 561 O O . LEU A 1 71 ? -7.261 3.038 -3.245 1.00 96.75 71 LEU A O 1
ATOM 565 N N . ILE A 1 72 ? -6.528 3.735 -1.222 1.00 96.12 72 ILE A N 1
ATOM 566 C CA . ILE A 1 72 ? -6.815 5.163 -1.382 1.00 96.12 72 ILE A CA 1
ATOM 567 C C . ILE A 1 72 ? -5.503 5.934 -1.300 1.00 96.12 72 ILE A C 1
ATOM 569 O O . ILE A 1 72 ? -4.601 5.507 -0.580 1.00 96.12 72 ILE A O 1
ATOM 573 N N . GLU A 1 73 ? -5.377 7.045 -2.011 1.00 95.00 73 GLU A N 1
ATOM 574 C CA . GLU A 1 73 ? -4.200 7.910 -1.946 1.00 95.00 73 GLU A CA 1
ATOM 575 C C . GLU A 1 73 ? -4.623 9.319 -1.530 1.00 95.00 73 GLU A C 1
ATOM 577 O O . GLU A 1 73 ? -5.101 10.103 -2.341 1.00 95.00 73 GLU A O 1
ATOM 582 N N . LEU A 1 74 ? -4.435 9.639 -0.247 1.00 93.12 74 LEU A N 1
ATOM 583 C CA . LEU A 1 74 ? -4.818 10.941 0.303 1.00 93.12 74 LEU A CA 1
ATOM 584 C C . LEU A 1 74 ? -3.724 11.984 0.076 1.00 93.12 74 LEU A C 1
ATOM 586 O O . LEU A 1 74 ? -2.539 11.695 0.240 1.00 93.12 74 LEU A O 1
ATOM 590 N N . ASP A 1 75 ? -4.106 13.223 -0.216 1.00 90.38 75 ASP A N 1
ATOM 591 C CA . ASP A 1 75 ? -3.184 14.366 -0.226 1.00 90.38 75 ASP A CA 1
ATOM 592 C C . ASP A 1 75 ? -2.734 14.721 1.209 1.00 90.38 75 ASP A C 1
ATOM 594 O O . ASP A 1 75 ? -3.459 14.491 2.179 1.00 90.38 75 ASP A O 1
ATOM 598 N N . TRP A 1 76 ? -1.553 15.324 1.392 1.00 84.81 76 TRP A N 1
ATOM 599 C CA . TRP A 1 76 ? -1.108 15.798 2.717 1.00 84.81 76 TRP A CA 1
ATOM 600 C C . TRP A 1 76 ? -2.014 16.832 3.367 1.00 84.81 76 TRP A C 1
ATOM 602 O O . TRP A 1 76 ? -1.942 17.020 4.585 1.00 84.81 76 TRP A O 1
ATOM 612 N N . SER A 1 77 ? -2.816 17.524 2.567 1.00 87.44 77 SER A N 1
ATOM 613 C CA . SER A 1 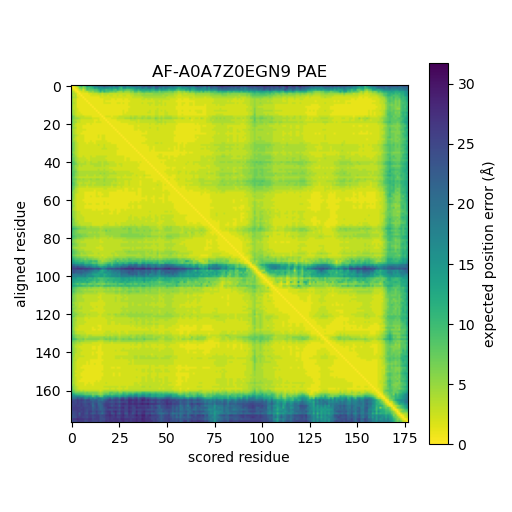77 ? -3.792 18.497 3.031 1.00 87.44 77 SER A CA 1
ATOM 614 C C . SER A 1 77 ? -5.176 17.904 3.291 1.00 87.44 77 SER A C 1
ATOM 616 O O . SER A 1 77 ? -6.047 18.651 3.743 1.00 87.44 77 SER A O 1
ATOM 618 N N . ALA A 1 78 ? -5.361 16.597 3.064 1.00 89.50 78 ALA A N 1
ATOM 619 C CA . ALA A 1 78 ? -6.601 15.905 3.378 1.00 89.50 78 ALA A CA 1
ATOM 620 C C . ALA A 1 78 ? -6.921 15.989 4.874 1.00 89.50 78 ALA A C 1
ATOM 622 O O . ALA A 1 78 ? -6.030 16.057 5.731 1.00 89.50 78 ALA A O 1
ATOM 623 N N . ASP A 1 79 ? -8.210 15.975 5.193 1.00 87.31 79 ASP A N 1
ATOM 624 C CA . ASP A 1 79 ? -8.702 15.994 6.565 1.00 87.31 79 ASP A CA 1
ATOM 625 C C . ASP A 1 79 ? -9.325 14.653 6.976 1.00 87.31 79 ASP A C 1
ATOM 627 O O . ASP A 1 79 ? -9.299 13.651 6.257 1.00 87.31 79 ASP A O 1
ATOM 631 N N . SER A 1 80 ? -9.832 14.607 8.205 1.00 88.38 80 SER A N 1
ATOM 632 C CA . SER A 1 80 ? -10.451 13.406 8.749 1.00 88.38 80 SER A CA 1
ATOM 633 C C . SER A 1 80 ? -11.744 12.996 8.047 1.00 88.38 80 SER A C 1
ATOM 635 O O . SER A 1 80 ? -12.066 11.808 8.049 1.00 88.38 80 SER A O 1
ATOM 637 N N . ASP A 1 81 ? -12.489 13.954 7.491 1.00 88.19 81 ASP A N 1
ATOM 638 C CA . ASP A 1 81 ? -13.751 13.673 6.806 1.00 88.19 81 ASP A CA 1
ATOM 639 C C . ASP A 1 81 ? -13.453 13.020 5.452 1.00 88.19 81 ASP A C 1
ATOM 641 O O . ASP A 1 81 ? -14.037 11.981 5.140 1.00 88.19 81 ASP A O 1
ATOM 645 N N . GLU A 1 82 ? -12.474 13.557 4.716 1.00 91.06 82 GLU A N 1
ATOM 646 C CA . GLU A 1 82 ? -11.970 12.977 3.464 1.00 91.06 82 GLU A CA 1
ATOM 647 C C . GLU A 1 82 ? -11.401 11.568 3.685 1.00 91.06 82 GLU A C 1
ATOM 649 O O . GLU A 1 82 ? -11.785 10.632 2.986 1.00 91.06 82 GLU A O 1
ATOM 654 N N . LEU A 1 83 ? -10.594 11.365 4.737 1.00 91.50 83 LEU A N 1
ATOM 655 C CA . LEU A 1 83 ? -10.105 10.033 5.118 1.00 91.50 83 LEU A CA 1
ATOM 656 C C . LEU A 1 83 ? -11.252 9.029 5.312 1.00 91.50 83 LEU A C 1
ATOM 658 O O . LEU A 1 83 ? -11.176 7.893 4.843 1.00 91.50 83 LEU A O 1
ATOM 662 N N . VAL A 1 84 ? -12.295 9.407 6.054 1.00 88.94 84 VAL A N 1
ATOM 663 C CA . VAL A 1 84 ? -13.421 8.504 6.332 1.00 88.94 84 VAL A CA 1
ATOM 664 C C . VAL A 1 84 ? -14.244 8.244 5.072 1.00 88.94 84 VAL A C 1
ATOM 666 O O . VAL A 1 84 ? -14.662 7.103 4.865 1.00 88.94 84 VAL A O 1
ATOM 669 N N . GLU A 1 85 ? -14.475 9.265 4.244 1.00 89.12 85 GLU A N 1
ATOM 670 C CA . GLU A 1 85 ? -15.201 9.140 2.976 1.00 89.12 85 GLU A CA 1
ATOM 671 C C . GLU A 1 85 ? -14.476 8.198 2.008 1.00 89.12 85 GLU A C 1
ATOM 673 O O . GLU A 1 85 ? -15.085 7.247 1.513 1.00 89.12 85 GLU A O 1
ATOM 678 N N . GLU A 1 86 ? -13.174 8.390 1.796 1.00 92.75 86 GLU A N 1
ATOM 679 C CA . GLU A 1 86 ? -12.401 7.552 0.879 1.00 92.75 86 GLU A CA 1
ATOM 680 C C . GLU A 1 86 ? -12.291 6.104 1.368 1.00 92.75 86 GLU A C 1
ATOM 682 O O . GLU A 1 86 ? -12.477 5.164 0.592 1.00 92.75 86 GLU A O 1
ATOM 687 N N . LEU A 1 87 ? -12.075 5.890 2.672 1.00 91.06 87 LEU A N 1
ATOM 688 C CA . LEU A 1 87 ? -12.007 4.538 3.231 1.00 91.06 87 LEU A CA 1
ATOM 689 C C . LEU A 1 87 ? -13.305 3.750 3.035 1.00 91.06 87 LEU A C 1
ATOM 691 O O . LEU A 1 87 ? -13.244 2.538 2.830 1.00 91.06 87 LEU A O 1
ATOM 695 N N . GLN A 1 88 ? -14.466 4.410 3.070 1.00 88.31 88 GLN A N 1
ATOM 696 C CA . GLN A 1 88 ? -15.756 3.765 2.793 1.00 88.31 88 GLN A CA 1
ATOM 697 C C . GLN A 1 88 ? -15.888 3.297 1.337 1.00 88.31 88 GLN A C 1
ATOM 699 O O . GLN A 1 88 ? -16.715 2.429 1.056 1.00 88.31 88 GLN A O 1
ATOM 704 N N . GLY A 1 89 ? -15.084 3.840 0.419 1.00 88.12 89 GLY A N 1
ATOM 705 C CA . GLY A 1 89 ? -15.015 3.405 -0.974 1.00 88.12 89 GLY A CA 1
ATOM 706 C C . GLY A 1 89 ? -14.207 2.122 -1.190 1.00 88.12 89 GLY A C 1
ATOM 707 O O . GLY A 1 89 ? -14.327 1.504 -2.247 1.00 88.12 89 GLY A O 1
ATOM 708 N N . LEU A 1 90 ? -13.408 1.688 -0.209 1.00 91.25 90 LEU A N 1
ATOM 709 C CA . LEU A 1 90 ? -12.562 0.507 -0.359 1.00 91.25 90 LEU A CA 1
ATOM 710 C C . LEU A 1 90 ? -13.376 -0.790 -0.363 1.00 91.25 90 LEU A C 1
ATOM 712 O O . LEU A 1 90 ? -14.144 -1.083 0.551 1.00 91.25 90 LEU A O 1
ATOM 716 N N . THR A 1 91 ? -13.094 -1.658 -1.331 1.00 87.62 91 THR A N 1
ATOM 717 C CA . THR A 1 91 ? -13.720 -2.988 -1.469 1.00 87.62 91 THR A CA 1
ATOM 718 C C . THR A 1 91 ? -13.492 -3.902 -0.264 1.00 87.62 91 THR A C 1
ATOM 720 O O . THR A 1 91 ? -14.295 -4.794 0.013 1.00 87.62 91 THR A O 1
ATOM 723 N N . GLN A 1 92 ? -12.388 -3.693 0.456 1.00 82.62 92 GLN A N 1
ATOM 724 C CA . GLN A 1 92 ? -12.010 -4.441 1.657 1.00 82.62 92 GLN A CA 1
ATOM 725 C C . GLN A 1 92 ? -12.544 -3.803 2.947 1.00 82.62 92 GLN A C 1
ATOM 727 O O . GLN A 1 92 ? -12.317 -4.345 4.035 1.00 82.62 92 GLN A O 1
ATOM 732 N N . PHE A 1 93 ? -13.221 -2.656 2.853 1.00 81.06 93 PHE A N 1
ATOM 733 C CA . PHE A 1 93 ? -13.730 -1.959 4.020 1.00 81.06 93 PHE A CA 1
ATOM 734 C C . PHE A 1 93 ? -14.840 -2.779 4.688 1.00 81.06 93 PHE A C 1
ATOM 736 O O . PHE A 1 93 ? -15.766 -3.249 4.022 1.00 81.06 93 PHE A O 1
ATOM 743 N N . PRO A 1 94 ? -14.781 -2.984 6.015 1.00 71.81 94 PRO A N 1
ATOM 744 C CA . PRO A 1 94 ? -15.850 -3.660 6.724 1.00 71.81 94 PRO A CA 1
ATOM 745 C C . PRO A 1 94 ? -17.083 -2.748 6.780 1.00 71.81 94 PRO A C 1
ATOM 747 O O . PRO A 1 94 ? -17.216 -1.912 7.674 1.00 71.81 94 PRO A O 1
ATOM 750 N N . ASP A 1 95 ? -18.002 -2.980 5.843 1.00 67.12 95 ASP A N 1
ATOM 751 C CA . ASP A 1 95 ? -19.310 -2.321 5.694 1.00 67.12 95 ASP A CA 1
ATOM 752 C C . ASP A 1 95 ? -20.187 -2.386 6.958 1.00 67.12 95 ASP A C 1
ATOM 754 O O . ASP A 1 95 ? -21.143 -1.622 7.111 1.00 67.12 95 ASP A O 1
ATOM 758 N N . GLU A 1 96 ? -19.887 -3.305 7.888 1.00 61.69 96 GL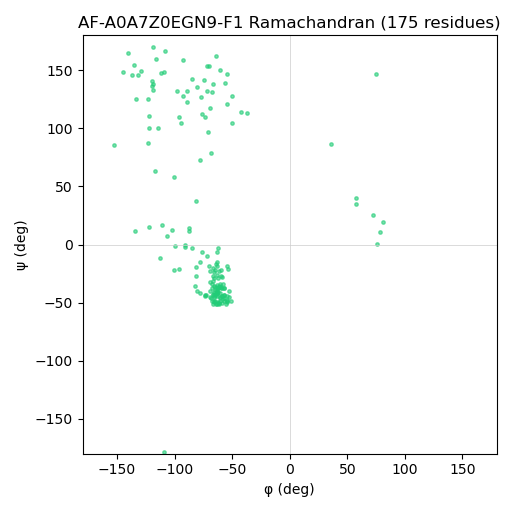U A N 1
ATOM 759 C CA . GLU A 1 96 ? -20.539 -3.404 9.194 1.00 61.69 96 GLU A CA 1
ATOM 760 C C . GLU A 1 96 ? -20.168 -2.196 10.067 1.00 61.69 96 GLU A C 1
ATOM 762 O O . GLU A 1 96 ? -19.311 -2.253 10.948 1.00 61.69 96 GLU A O 1
ATOM 767 N N . GLN A 1 97 ? -20.853 -1.093 9.756 1.00 54.12 97 GLN A N 1
ATOM 768 C CA . GLN A 1 97 ? -20.974 0.170 10.465 1.00 54.12 97 GLN A CA 1
ATOM 769 C C . GLN A 1 97 ? -19.673 0.558 11.149 1.00 54.12 97 GLN A C 1
ATOM 771 O O . GLN A 1 97 ? -19.476 0.294 12.337 1.00 54.12 97 GLN A O 1
ATOM 776 N N . PHE A 1 98 ? -18.790 1.237 10.410 1.00 65.38 98 PHE A N 1
ATOM 777 C CA . PHE A 1 98 ? -18.010 2.312 11.023 1.00 65.38 98 PHE A CA 1
ATOM 778 C C . PHE A 1 98 ? -18.948 3.022 12.003 1.00 65.38 98 PHE A C 1
ATOM 780 O O . PHE A 1 98 ? -20.033 3.448 11.600 1.00 65.38 98 PHE A O 1
ATOM 787 N N . ASP A 1 99 ? -18.652 2.911 13.300 1.00 66.12 99 ASP A N 1
ATOM 788 C CA . ASP A 1 99 ? -19.607 3.300 14.331 1.00 66.12 99 ASP A CA 1
ATOM 789 C C . ASP A 1 99 ? -19.994 4.744 14.029 1.00 66.12 99 ASP A C 1
ATOM 791 O O . ASP A 1 99 ? -19.120 5.594 13.947 1.00 66.12 99 ASP A O 1
ATOM 795 N N . ALA A 1 100 ? -21.276 5.027 13.795 1.00 63.50 100 ALA A N 1
ATOM 796 C CA . ALA A 1 100 ? -21.704 6.373 13.415 1.00 63.50 100 ALA A CA 1
ATOM 797 C C . ALA A 1 100 ? -21.417 7.413 14.519 1.00 63.50 100 ALA A C 1
ATOM 799 O O . ALA A 1 100 ? -21.669 8.597 14.325 1.00 63.50 100 ALA A O 1
ATOM 800 N N . SER A 1 101 ? -20.956 6.965 15.695 1.00 69.50 101 SER A N 1
ATOM 801 C CA . SER A 1 101 ? -20.443 7.794 16.785 1.00 69.50 101 SER A CA 1
ATOM 802 C C . SER A 1 101 ? -18.912 7.878 16.865 1.00 69.50 101 SER A C 1
ATOM 804 O O . SER A 1 101 ? -18.394 8.556 17.754 1.00 69.50 101 SER A O 1
ATOM 806 N N . PHE A 1 102 ? -18.185 7.188 15.983 1.00 77.44 102 PHE A N 1
ATOM 807 C CA . PHE A 1 102 ? -16.741 7.306 15.858 1.00 77.44 102 PHE A CA 1
ATOM 808 C C . PHE A 1 102 ? -16.410 8.604 15.128 1.00 77.44 102 PHE A C 1
ATOM 810 O O . PHE A 1 102 ? -16.678 8.765 13.942 1.00 77.44 102 PHE A O 1
ATOM 817 N N . GLU A 1 103 ? -15.810 9.514 15.879 1.00 81.19 103 GLU A N 1
ATOM 818 C CA . GLU A 1 103 ? -15.341 10.810 15.417 1.00 81.19 103 GLU A CA 1
ATOM 819 C C . GLU A 1 103 ? -13.813 10.782 15.550 1.00 81.19 103 GLU A C 1
ATOM 821 O O . GLU A 1 103 ? -13.311 10.882 16.680 1.00 81.19 103 GLU A O 1
ATOM 826 N N . PRO A 1 104 ? -13.063 10.554 14.457 1.00 80.56 104 PRO A N 1
ATOM 827 C CA . PRO A 1 104 ? -11.610 10.630 14.508 1.00 80.56 104 PRO A CA 1
ATOM 828 C C . PRO A 1 104 ? -11.161 12.058 14.839 1.00 80.56 104 PRO A C 1
ATOM 830 O O . PRO A 1 104 ? -11.911 13.030 14.708 1.00 80.56 104 PRO A O 1
ATOM 833 N N . ALA A 1 105 ? -9.915 12.210 15.279 1.00 82.44 105 ALA A N 1
ATOM 834 C CA . ALA A 1 105 ? -9.305 13.531 15.363 1.00 82.44 105 ALA A CA 1
ATOM 835 C C . ALA A 1 105 ? -9.368 14.272 14.012 1.00 82.44 105 ALA A C 1
ATOM 837 O O . ALA A 1 105 ? -9.251 13.650 12.970 1.00 82.44 105 ALA A O 1
ATOM 838 N N . THR A 1 106 ? -9.504 15.603 14.034 1.00 80.81 106 THR A N 1
ATOM 839 C CA . THR A 1 106 ? -9.683 16.422 12.815 1.00 80.81 106 THR A CA 1
ATOM 840 C C . THR A 1 106 ? -8.451 16.453 11.908 1.00 80.81 106 THR A C 1
ATOM 842 O O . THR A 1 106 ? -8.565 16.537 10.693 1.00 80.81 106 THR A O 1
ATOM 845 N N . GLU A 1 107 ? -7.259 16.409 12.504 1.00 82.00 107 GLU A N 1
ATOM 846 C CA . GLU A 1 107 ? -5.998 16.402 11.763 1.00 82.00 107 GLU A CA 1
ATOM 847 C C . GLU A 1 107 ? -5.705 14.985 11.255 1.00 82.00 107 GLU A C 1
ATOM 849 O O . GLU A 1 107 ? -5.786 14.028 12.032 1.00 82.00 107 GLU A O 1
ATOM 854 N N . LEU A 1 108 ? -5.281 14.858 9.994 1.00 84.06 108 LEU A N 1
ATOM 855 C CA . LEU A 1 108 ? -5.106 13.579 9.298 1.00 84.06 108 LEU A CA 1
ATOM 856 C C . LEU A 1 108 ? -4.265 12.552 10.071 1.00 84.06 108 LEU A C 1
ATOM 858 O O . LEU A 1 108 ? -4.667 11.407 10.237 1.00 84.06 108 LEU A O 1
ATOM 862 N N . VAL A 1 109 ? -3.096 12.940 10.585 1.00 82.50 109 VAL A N 1
ATOM 863 C CA . VAL A 1 109 ? -2.162 11.985 11.216 1.00 82.50 109 VAL A CA 1
ATOM 864 C C . VAL A 1 109 ? -2.728 11.372 12.511 1.00 82.50 109 VAL A C 1
ATOM 866 O O . VAL A 1 109 ? -2.712 10.144 12.669 1.00 82.50 109 VAL A O 1
ATOM 869 N N . PRO A 1 110 ? -3.257 12.174 13.455 1.00 84.62 110 PRO A N 1
ATOM 870 C CA . PRO A 1 110 ? -4.083 11.653 14.538 1.00 84.62 110 PRO A CA 1
ATOM 871 C C . PRO A 1 110 ? -5.280 10.816 14.057 1.00 84.62 110 PRO A C 1
ATOM 873 O O . PRO A 1 110 ? -5.483 9.726 14.591 1.00 84.62 110 PRO A O 1
ATOM 876 N N . ALA A 1 111 ? -6.008 11.264 13.026 1.00 89.31 111 ALA A N 1
ATOM 877 C CA . ALA A 1 111 ? -7.170 10.556 12.481 1.00 89.31 111 ALA A CA 1
ATOM 878 C C . ALA A 1 111 ? -6.817 9.137 12.016 1.00 89.31 111 ALA A C 1
ATOM 880 O O . ALA A 1 111 ? -7.473 8.173 12.404 1.00 89.31 111 ALA A O 1
ATOM 881 N N . LEU A 1 112 ? -5.723 8.988 11.263 1.00 89.38 112 LEU A N 1
ATOM 882 C CA . LEU A 1 112 ? -5.213 7.699 10.792 1.00 89.38 112 LEU A CA 1
ATOM 883 C C . LEU A 1 112 ? -4.924 6.738 11.952 1.00 89.38 112 LEU A C 1
ATOM 885 O O . LEU A 1 112 ? -5.170 5.537 11.846 1.00 89.38 112 LEU A O 1
ATOM 889 N N . THR A 1 113 ? -4.421 7.263 13.073 1.00 89.19 113 THR A N 1
ATOM 890 C CA . THR A 1 113 ? -4.151 6.463 14.277 1.00 89.19 113 THR A CA 1
ATOM 891 C C . THR A 1 113 ? -5.444 5.987 14.932 1.00 89.19 113 THR A C 1
ATOM 893 O O . THR A 1 113 ? -5.549 4.815 15.299 1.00 89.19 113 THR A O 1
ATOM 896 N N . ASP A 1 114 ? -6.430 6.876 15.067 1.00 89.31 114 ASP A N 1
ATOM 897 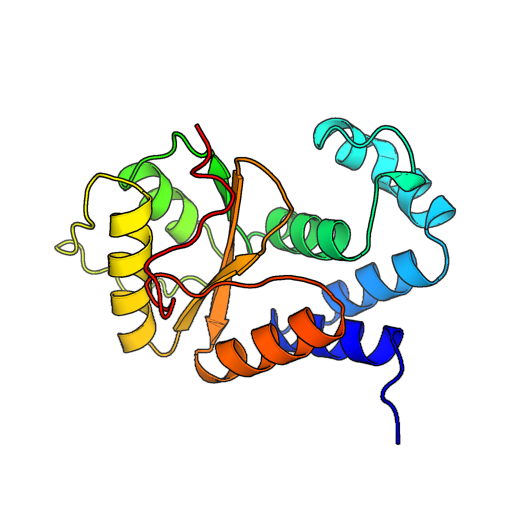C CA . ASP A 1 114 ? -7.735 6.537 15.640 1.00 89.31 114 ASP A CA 1
ATOM 898 C C . ASP A 1 114 ? -8.461 5.500 14.767 1.00 89.31 114 ASP A C 1
ATOM 900 O O . ASP A 1 114 ? -9.023 4.525 15.279 1.00 89.31 114 ASP A O 1
ATOM 904 N N . VAL A 1 115 ? -8.411 5.680 13.444 1.00 89.94 115 VAL A N 1
ATOM 905 C CA . VAL A 1 115 ? -9.027 4.784 12.461 1.00 89.94 115 VAL A CA 1
ATOM 906 C C . VAL A 1 115 ? -8.381 3.402 12.487 1.00 89.94 115 VAL A C 1
ATOM 908 O O . VAL A 1 115 ? -9.100 2.406 12.583 1.00 89.94 115 VAL A O 1
ATOM 911 N N . ASP A 1 116 ? -7.049 3.305 12.465 1.00 91.31 116 ASP A N 1
ATOM 912 C CA . ASP A 1 116 ? -6.367 2.007 12.552 1.00 91.31 116 ASP A CA 1
ATOM 913 C C . ASP A 1 116 ? -6.665 1.299 13.880 1.00 91.31 116 ASP A C 1
ATOM 915 O O . ASP A 1 116 ? -6.962 0.105 13.891 1.00 91.31 116 ASP A O 1
ATOM 919 N N . ALA A 1 117 ? -6.684 2.027 15.002 1.00 89.31 117 ALA A N 1
ATOM 920 C CA . ALA A 1 117 ? -7.048 1.454 16.297 1.00 89.31 117 ALA A CA 1
ATOM 921 C C . ALA A 1 117 ? -8.471 0.869 16.296 1.00 89.31 117 ALA A C 1
ATOM 923 O O . ALA A 1 117 ? -8.712 -0.186 16.890 1.00 89.31 117 ALA A O 1
ATOM 924 N N . MET A 1 118 ? -9.412 1.520 15.608 1.00 88.12 118 MET A N 1
ATOM 925 C CA . MET A 1 118 ? -10.763 0.998 15.418 1.00 88.12 118 MET A CA 1
ATOM 926 C C . MET A 1 118 ? -10.765 -0.238 14.501 1.00 88.12 118 MET A C 1
ATOM 928 O O . MET A 1 118 ? -11.349 -1.262 14.872 1.00 88.12 118 MET A O 1
ATOM 932 N N . LEU A 1 119 ? -10.061 -0.204 13.365 1.00 89.44 119 LEU A N 1
ATOM 933 C CA . LEU A 1 119 ? -9.947 -1.330 12.424 1.00 89.44 119 LEU A CA 1
ATOM 934 C C . LEU A 1 119 ? -9.320 -2.576 13.068 1.00 89.44 119 LEU A C 1
ATOM 936 O O . LEU A 1 119 ? -9.775 -3.697 12.822 1.00 89.44 119 LEU A O 1
ATOM 940 N N . GLN A 1 120 ? -8.357 -2.393 13.974 1.00 90.38 120 GLN A N 1
ATOM 941 C CA . GLN A 1 120 ? -7.745 -3.480 14.745 1.00 90.38 120 GLN A CA 1
ATOM 942 C C . GLN A 1 120 ? -8.770 -4.271 15.563 1.00 90.38 120 GLN A C 1
ATOM 944 O O . GLN A 1 120 ? -8.650 -5.492 15.691 1.00 90.38 120 GLN A O 1
ATOM 949 N N . THR A 1 121 ? -9.825 -3.622 16.075 1.00 88.81 121 THR A N 1
ATOM 950 C CA . THR A 1 121 ? -10.909 -4.323 16.796 1.00 88.81 121 THR A CA 1
ATOM 951 C C . THR A 1 121 ? -11.684 -5.300 15.906 1.00 88.81 121 THR A C 1
ATOM 953 O O . THR A 1 121 ? -12.357 -6.199 16.413 1.00 88.81 121 THR A O 1
ATOM 956 N N . ARG A 1 122 ? -11.544 -5.153 14.584 1.00 88.69 122 ARG A N 1
ATOM 957 C CA . ARG A 1 122 ? -12.166 -5.968 13.533 1.00 88.69 122 ARG A CA 1
ATOM 958 C C . ARG A 1 122 ? -11.166 -6.899 12.843 1.00 88.69 122 ARG A C 1
ATOM 960 O O . ARG A 1 122 ? -11.522 -7.562 11.876 1.00 88.69 122 ARG A O 1
ATOM 967 N N . GLY A 1 123 ? -9.933 -6.983 13.346 1.00 91.50 123 GLY A N 1
ATOM 968 C CA . GLY A 1 123 ? -8.892 -7.830 12.767 1.00 91.50 123 GLY A CA 1
ATOM 969 C C . GLY A 1 123 ? -8.335 -7.305 11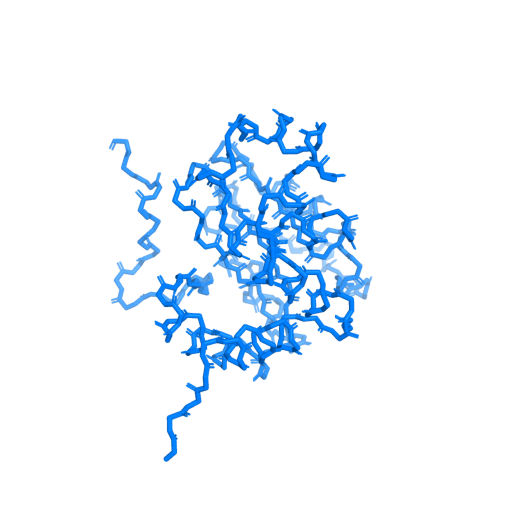.445 1.00 91.50 123 GLY A C 1
ATOM 970 O O . GLY A 1 123 ? -7.825 -8.102 10.657 1.00 91.50 123 GLY A O 1
ATOM 971 N N . MET A 1 124 ? -8.420 -5.992 11.218 1.00 92.69 124 MET A N 1
ATOM 972 C CA . MET A 1 124 ? -7.828 -5.300 10.074 1.00 92.69 124 MET A CA 1
ATOM 973 C C . MET A 1 124 ? -6.762 -4.302 10.538 1.00 92.69 124 MET A C 1
ATOM 975 O O . MET A 1 124 ? -6.734 -3.896 11.697 1.00 92.69 124 MET A O 1
ATOM 979 N N . HIS A 1 125 ? -5.878 -3.921 9.627 1.00 93.38 125 HIS A N 1
ATOM 980 C CA . HIS A 1 125 ? -4.942 -2.816 9.778 1.00 93.38 125 HIS A CA 1
ATOM 981 C C . HIS A 1 125 ? -5.000 -1.934 8.539 1.00 93.38 125 HIS A C 1
ATOM 983 O O . HIS A 1 125 ? -5.162 -2.436 7.425 1.00 93.38 125 HIS A O 1
ATOM 989 N N . LEU A 1 126 ? -4.817 -0.639 8.753 1.00 92.81 126 LEU A N 1
ATOM 990 C CA . LEU A 1 126 ? -4.479 0.310 7.709 1.00 92.81 126 LEU A CA 1
ATOM 991 C C . LEU A 1 126 ? -2.953 0.360 7.597 1.00 92.81 126 LEU A C 1
ATOM 993 O O . LEU A 1 126 ? -2.263 0.449 8.611 1.00 92.81 126 LEU A O 1
ATOM 997 N N . LEU A 1 127 ? -2.411 0.274 6.388 1.00 94.94 127 LEU A N 1
ATOM 998 C CA . LEU A 1 127 ? -0.974 0.392 6.137 1.00 94.94 127 LEU A CA 1
ATOM 999 C C . LEU A 1 127 ? -0.705 1.565 5.206 1.00 94.94 127 LEU A C 1
ATOM 1001 O O . LEU A 1 127 ? -1.385 1.696 4.195 1.00 94.94 127 LEU A O 1
ATOM 1005 N N . TYR A 1 128 ? 0.321 2.353 5.518 1.00 94.56 128 TYR A N 1
ATOM 1006 C CA . TYR A 1 128 ? 0.870 3.365 4.616 1.00 94.56 128 TYR A CA 1
ATOM 1007 C C . TYR A 1 128 ? 1.965 2.741 3.749 1.00 94.56 128 TYR A C 1
ATOM 1009 O O . TYR A 1 128 ? 2.933 2.190 4.285 1.00 94.56 128 TYR A O 1
ATOM 1017 N N . LEU A 1 129 ? 1.803 2.813 2.426 1.00 95.75 129 LEU A N 1
ATOM 1018 C CA . LEU A 1 129 ? 2.799 2.378 1.448 1.00 95.75 129 LEU A CA 1
ATOM 1019 C C . LEU A 1 129 ? 3.637 3.593 1.034 1.00 95.75 129 LEU A C 1
ATOM 1021 O O . LEU A 1 129 ? 3.174 4.445 0.283 1.00 95.75 129 LEU A O 1
ATOM 1025 N N . ASP A 1 130 ? 4.867 3.686 1.539 1.00 93.56 130 ASP A N 1
ATOM 1026 C CA . ASP A 1 130 ? 5.710 4.865 1.335 1.00 93.56 130 ASP A CA 1
ATOM 1027 C C . ASP A 1 130 ? 6.249 4.910 -0.096 1.00 93.56 130 ASP A C 1
ATOM 1029 O O . ASP A 1 130 ? 7.087 4.088 -0.477 1.00 93.56 130 ASP A O 1
ATOM 1033 N N . ILE A 1 131 ? 5.749 5.856 -0.886 1.00 92.44 131 ILE A N 1
ATOM 1034 C CA . ILE A 1 131 ? 6.160 6.080 -2.278 1.00 92.44 131 ILE A CA 1
ATOM 1035 C C . ILE A 1 131 ? 7.119 7.272 -2.435 1.00 92.44 131 ILE A C 1
ATOM 1037 O O . ILE A 1 131 ? 7.370 7.687 -3.561 1.00 92.44 131 ILE A O 1
ATOM 1041 N N . ASP A 1 132 ? 7.668 7.807 -1.334 1.00 89.06 132 ASP A N 1
ATOM 1042 C CA . ASP A 1 132 ? 8.523 9.012 -1.335 1.00 89.06 132 ASP A CA 1
ATOM 1043 C C . ASP A 1 132 ? 7.817 10.241 -1.953 1.00 89.06 132 ASP A C 1
ATOM 1045 O O . ASP A 1 132 ? 8.413 11.021 -2.694 1.00 89.06 132 ASP A O 1
ATOM 1049 N N . SER A 1 133 ? 6.525 10.389 -1.641 1.00 85.69 133 SER A N 1
ATOM 1050 C CA . SER A 1 133 ? 5.633 11.466 -2.095 1.00 85.69 133 SER A CA 1
ATOM 1051 C C . SER A 1 133 ? 5.093 12.275 -0.906 1.00 85.69 133 SER A C 1
ATOM 1053 O O . SER A 1 133 ? 5.266 11.893 0.256 1.00 85.69 133 SER A O 1
ATOM 1055 N N . ASP A 1 134 ? 4.435 13.399 -1.187 1.00 83.31 134 ASP A N 1
ATOM 1056 C CA . ASP A 1 134 ? 3.606 14.153 -0.239 1.00 83.31 134 ASP A CA 1
ATOM 1057 C C . ASP A 1 134 ? 2.148 13.656 -0.188 1.00 83.31 134 ASP A C 1
ATOM 1059 O O . ASP A 1 134 ? 1.286 14.304 0.399 1.00 83.31 134 ASP A O 1
ATOM 1063 N N . SER A 1 135 ? 1.881 12.476 -0.740 1.00 89.56 135 SER A N 1
ATOM 1064 C CA . SER A 1 135 ? 0.612 11.758 -0.631 1.00 89.56 135 SER A CA 1
ATOM 1065 C C . SER A 1 135 ? 0.719 10.523 0.272 1.00 89.56 135 SER A C 1
ATOM 1067 O O . SER A 1 135 ? 1.809 10.064 0.632 1.00 89.56 135 SER A O 1
ATOM 1069 N N . TYR A 1 136 ? -0.434 9.976 0.658 1.00 91.25 136 TYR A N 1
ATOM 1070 C CA . TYR A 1 136 ? -0.573 8.864 1.591 1.00 91.25 136 TYR A CA 1
ATOM 1071 C C . TYR A 1 136 ? -1.338 7.717 0.928 1.00 91.25 136 TYR A C 1
ATOM 1073 O O . TYR A 1 136 ? -2.556 7.633 1.095 1.00 91.25 136 TYR A O 1
ATOM 1081 N N . PRO A 1 137 ? -0.652 6.808 0.210 1.00 95.56 137 PRO A N 1
ATOM 1082 C CA . PRO A 1 137 ? -1.256 5.572 -0.264 1.00 95.56 137 PRO A CA 1
ATOM 1083 C C . PRO A 1 137 ? -1.537 4.641 0.920 1.00 95.56 137 PRO A C 1
ATOM 1085 O O . PRO A 1 137 ? -0.620 4.219 1.637 1.00 95.56 137 PRO A O 1
ATOM 1088 N N . LEU A 1 138 ? -2.808 4.326 1.144 1.00 95.88 138 LEU A N 1
ATOM 1089 C CA . LEU A 1 138 ? -3.301 3.576 2.290 1.00 95.88 138 LEU A CA 1
ATOM 1090 C C . LEU A 1 138 ? -4.064 2.329 1.845 1.00 95.88 138 LEU A C 1
ATOM 1092 O O . LEU A 1 138 ? -5.047 2.408 1.111 1.00 95.88 138 LEU A O 1
ATOM 1096 N N . VAL A 1 139 ? -3.642 1.170 2.346 1.00 96.50 139 VAL A N 1
ATOM 1097 C CA . VAL A 1 139 ? -4.252 -0.132 2.038 1.00 96.50 139 VAL A CA 1
ATOM 1098 C C . VAL A 1 139 ? -4.785 -0.802 3.300 1.00 96.50 139 VAL A C 1
ATOM 1100 O O . VAL A 1 139 ? -4.150 -0.768 4.358 1.00 96.50 139 VAL A O 1
ATOM 1103 N N . LEU A 1 140 ? -5.948 -1.444 3.185 1.00 94.75 140 LEU A N 1
ATOM 1104 C CA . LEU A 1 140 ? -6.534 -2.252 4.252 1.00 94.75 140 LEU A CA 1
ATOM 1105 C C . LEU A 1 140 ? -6.124 -3.710 4.119 1.00 94.75 140 LEU A C 1
ATOM 1107 O O . LEU A 1 140 ? -6.339 -4.346 3.091 1.00 94.75 140 LEU A O 1
ATOM 1111 N N . VAL A 1 141 ? -5.594 -4.277 5.199 1.00 95.44 141 VAL A N 1
ATOM 1112 C CA . VAL A 1 141 ? -5.141 -5.672 5.215 1.00 95.44 141 VAL A CA 1
ATOM 1113 C C . VAL A 1 141 ? -5.605 -6.399 6.473 1.00 95.44 141 VAL A C 1
ATOM 1115 O O . VAL A 1 141 ? -5.786 -5.770 7.518 1.00 95.44 141 VAL A O 1
ATOM 1118 N N . PRO A 1 142 ? -5.747 -7.735 6.437 1.00 94.94 142 PRO A N 1
ATOM 1119 C CA . PRO A 1 142 ? -5.937 -8.518 7.651 1.00 94.94 142 PRO A CA 1
ATOM 1120 C C . PRO A 1 142 ? -4.798 -8.271 8.644 1.00 94.94 142 PRO A C 1
ATOM 1122 O O . PRO A 1 142 ? -3.625 -8.273 8.261 1.00 94.94 142 PRO A O 1
ATOM 1125 N N . SER A 1 143 ? -5.097 -8.147 9.941 1.00 94.12 143 SER A N 1
ATOM 1126 C CA . SER A 1 143 ? -4.064 -7.863 10.949 1.00 94.12 143 SER A CA 1
ATOM 1127 C C . SER A 1 143 ? -2.966 -8.931 10.992 1.00 94.12 143 SER A C 1
ATOM 1129 O O . SER A 1 143 ? -1.823 -8.637 11.332 1.00 94.12 143 SER A O 1
ATOM 1131 N N . ALA A 1 144 ? -3.291 -10.172 10.615 1.00 95.81 144 ALA A N 1
ATOM 1132 C CA . ALA A 1 144 ? -2.322 -11.261 10.506 1.00 95.81 144 ALA A CA 1
ATOM 1133 C C . ALA A 1 144 ? -1.260 -11.030 9.411 1.00 95.81 144 ALA A C 1
ATOM 1135 O O . ALA A 1 144 ? -0.178 -11.613 9.496 1.00 95.81 144 ALA A O 1
ATOM 1136 N N . ASN A 1 145 ? -1.551 -10.183 8.419 1.00 97.19 145 ASN A N 1
ATOM 1137 C CA . ASN A 1 145 ? -0.677 -9.911 7.279 1.00 97.19 145 ASN A CA 1
ATOM 1138 C C . ASN A 1 145 ? 0.182 -8.655 7.477 1.00 97.19 145 ASN A C 1
ATOM 1140 O O . ASN A 1 145 ? 1.226 -8.559 6.843 1.00 97.19 145 ASN A O 1
ATOM 1144 N N . ALA A 1 146 ? -0.191 -7.731 8.369 1.00 95.19 146 ALA A N 1
ATOM 1145 C CA . ALA A 1 146 ? 0.479 -6.435 8.521 1.00 95.19 146 ALA A CA 1
ATOM 1146 C C . ALA A 1 146 ? 1.999 -6.536 8.780 1.00 95.19 146 ALA A C 1
ATOM 1148 O O . ALA A 1 146 ? 2.803 -5.930 8.074 1.00 95.19 146 ALA A O 1
ATOM 1149 N N . GLU A 1 147 ? 2.410 -7.346 9.758 1.00 95.38 147 GLU A N 1
ATOM 1150 C CA . GLU A 1 147 ? 3.832 -7.567 10.066 1.00 95.38 147 GLU A CA 1
ATOM 1151 C C . GLU A 1 147 ? 4.569 -8.324 8.941 1.00 95.38 147 GLU A C 1
ATOM 1153 O O . GLU A 1 147 ? 5.605 -7.835 8.483 1.00 95.38 147 GLU A O 1
ATOM 1158 N N . PRO A 1 148 ? 4.041 -9.449 8.408 1.00 97.44 148 PRO A N 1
ATOM 1159 C CA . PRO A 1 148 ? 4.610 -10.086 7.221 1.00 97.44 148 PRO A CA 1
ATOM 1160 C C . PRO A 1 148 ? 4.797 -9.153 6.017 1.00 97.44 148 PRO A C 1
ATOM 1162 O O . PRO A 1 148 ? 5.815 -9.257 5.334 1.00 97.44 148 PRO A O 1
ATOM 1165 N N . ILE A 1 149 ? 3.845 -8.252 5.749 1.00 97.94 149 ILE A N 1
ATOM 1166 C CA . ILE A 1 149 ? 3.941 -7.268 4.659 1.00 97.94 149 ILE A CA 1
ATOM 1167 C C . ILE A 1 149 ? 5.144 -6.364 4.889 1.00 97.94 149 ILE A C 1
ATOM 1169 O O . ILE A 1 149 ? 5.988 -6.244 4.002 1.00 97.94 149 ILE A O 1
ATOM 1173 N N . ARG A 1 150 ? 5.265 -5.788 6.090 1.00 96.12 150 ARG A N 1
ATOM 1174 C CA . ARG A 1 150 ? 6.384 -4.911 6.446 1.00 96.12 150 ARG A CA 1
ATOM 1175 C C . ARG A 1 150 ? 7.732 -5.617 6.305 1.00 96.12 150 ARG A C 1
ATOM 1177 O O . ARG A 1 150 ? 8.663 -5.055 5.732 1.00 96.12 150 ARG A O 1
ATOM 1184 N N . ASP A 1 151 ? 7.830 -6.859 6.771 1.00 96.12 151 ASP A N 1
ATOM 1185 C CA . ASP A 1 151 ? 9.061 -7.651 6.692 1.00 96.12 151 ASP A CA 1
ATOM 1186 C C . ASP A 1 151 ? 9.463 -7.979 5.245 1.00 96.12 151 ASP A C 1
ATOM 1188 O O . ASP A 1 151 ? 10.652 -7.983 4.906 1.00 96.12 151 ASP A O 1
ATOM 1192 N N . VAL A 1 152 ? 8.494 -8.285 4.378 1.00 98.00 152 VAL A N 1
ATOM 1193 C CA . VAL A 1 152 ? 8.753 -8.572 2.957 1.00 98.00 152 VAL A CA 1
ATOM 1194 C C . VAL A 1 152 ? 9.083 -7.288 2.195 1.00 98.00 152 VAL A C 1
ATOM 1196 O O . VAL A 1 152 ? 10.053 -7.278 1.436 1.00 98.00 152 VAL A O 1
ATOM 1199 N N . ALA A 1 153 ? 8.349 -6.199 2.438 1.00 97.12 153 ALA A N 1
ATOM 1200 C CA . ALA A 1 153 ? 8.624 -4.885 1.862 1.00 97.12 153 ALA A CA 1
ATOM 1201 C C . ALA A 1 153 ? 10.045 -4.414 2.212 1.00 97.12 153 ALA A C 1
ATOM 1203 O O . ALA A 1 153 ? 10.817 -4.068 1.317 1.00 97.12 153 ALA A O 1
ATOM 1204 N N . ALA A 1 154 ? 10.458 -4.538 3.478 1.00 95.75 154 ALA A N 1
ATOM 1205 C CA . ALA A 1 154 ? 11.808 -4.180 3.913 1.00 95.75 154 ALA A CA 1
ATOM 1206 C C . ALA A 1 154 ? 12.903 -5.004 3.209 1.00 95.75 154 ALA A C 1
ATOM 1208 O O . ALA A 1 154 ? 13.959 -4.473 2.862 1.00 95.75 154 ALA A O 1
ATOM 1209 N N . GLN A 1 155 ? 12.663 -6.294 2.944 1.00 96.69 155 GLN A N 1
ATOM 1210 C CA . GLN A 1 155 ? 13.586 -7.130 2.159 1.00 96.69 155 GLN A CA 1
ATOM 1211 C C . GLN A 1 155 ? 13.683 -6.702 0.688 1.00 96.69 155 GLN A C 1
ATOM 1213 O O . GLN A 1 155 ? 14.713 -6.933 0.050 1.00 96.69 155 GLN A O 1
ATOM 1218 N N . LEU A 1 156 ? 12.628 -6.085 0.156 1.00 96.56 156 LEU A N 1
ATOM 1219 C CA . LEU A 1 156 ? 12.584 -5.485 -1.178 1.00 96.56 156 LEU A CA 1
ATOM 1220 C C . LEU A 1 156 ? 13.135 -4.050 -1.206 1.00 96.56 156 LEU A C 1
ATOM 1222 O O . LEU A 1 156 ? 13.241 -3.473 -2.285 1.00 96.56 156 LEU A O 1
ATOM 1226 N N . GLY A 1 157 ? 13.516 -3.494 -0.051 1.00 95.69 157 GLY A N 1
ATOM 1227 C CA . GLY A 1 157 ? 13.961 -2.106 0.082 1.00 95.69 157 GLY A CA 1
ATOM 1228 C C . GLY A 1 157 ? 12.824 -1.083 0.090 1.00 95.69 157 GLY A C 1
ATOM 1229 O O . GLY A 1 157 ? 13.109 0.107 0.006 1.00 95.69 157 GLY A O 1
ATOM 1230 N N . GLN A 1 158 ? 11.575 -1.540 0.199 1.00 96.00 158 GLN A N 1
ATOM 1231 C CA . GLN A 1 158 ? 10.382 -0.704 0.307 1.00 96.00 158 GLN A CA 1
ATOM 1232 C C . GLN A 1 158 ? 10.030 -0.444 1.769 1.00 96.00 158 GLN A C 1
ATOM 1234 O O . GLN A 1 158 ? 10.430 -1.199 2.665 1.00 96.00 158 GLN A O 1
ATOM 1239 N N . HIS A 1 159 ? 9.275 0.623 2.013 1.00 93.75 159 HIS A N 1
ATOM 1240 C CA . HIS A 1 159 ? 8.888 1.027 3.355 1.00 93.75 159 HIS A CA 1
ATOM 1241 C C . HIS A 1 159 ? 7.367 1.002 3.519 1.00 93.75 159 HIS A C 1
ATOM 1243 O O . HIS A 1 159 ? 6.618 1.463 2.664 1.00 93.75 159 HIS A O 1
ATOM 1249 N N . VAL A 1 160 ? 6.925 0.396 4.621 1.00 94.06 160 VAL A N 1
ATOM 1250 C CA . VAL A 1 160 ? 5.515 0.273 4.990 1.00 94.06 160 VAL A CA 1
ATOM 1251 C C . VAL A 1 160 ? 5.386 0.639 6.458 1.00 94.06 160 VAL A C 1
ATOM 1253 O O . VAL A 1 160 ? 6.066 0.045 7.305 1.00 94.06 160 VAL A O 1
ATOM 1256 N N . GLU A 1 161 ? 4.511 1.592 6.762 1.00 89.88 161 GLU A N 1
ATOM 1257 C CA . GLU A 1 161 ? 4.243 2.024 8.134 1.00 89.88 161 GLU A CA 1
ATOM 1258 C C . GLU A 1 161 ? 2.861 1.576 8.605 1.00 89.88 161 GLU A C 1
ATOM 1260 O O . GLU A 1 161 ? 1.907 1.494 7.831 1.00 89.88 161 GLU A O 1
ATOM 1265 N N . LEU A 1 162 ? 2.761 1.308 9.910 1.00 83.00 162 LEU A N 1
ATOM 1266 C CA . LEU A 1 162 ? 1.480 1.170 10.589 1.00 83.00 162 LEU A CA 1
ATOM 1267 C C . LEU A 1 162 ? 1.145 2.494 11.281 1.00 83.00 162 LEU A C 1
ATOM 1269 O O . LEU A 1 162 ? 1.988 3.000 12.038 1.00 83.00 162 LEU A O 1
ATOM 1273 N N . PRO A 1 163 ? -0.082 3.003 11.122 1.00 75.62 163 PRO A N 1
ATOM 1274 C CA . PRO A 1 163 ? -0.568 4.133 11.883 1.00 75.62 163 PRO A CA 1
ATOM 1275 C C . PRO A 1 163 ? -0.345 3.968 13.391 1.00 75.62 163 PRO A C 1
ATOM 1277 O O . PRO A 1 163 ? -0.677 2.953 13.996 1.00 75.62 163 PRO A O 1
ATOM 1280 N N . GLY A 1 164 ? 0.280 4.963 14.019 1.00 62.16 164 GLY A N 1
ATOM 1281 C CA . GLY A 1 164 ? 0.480 5.023 15.472 1.00 62.16 164 GLY A CA 1
ATOM 1282 C C . GLY A 1 164 ? 1.574 4.110 16.032 1.00 62.16 164 GLY A C 1
ATOM 1283 O O . GLY A 1 164 ? 1.814 4.123 17.242 1.00 62.16 164 GLY A O 1
ATOM 1284 N N . ARG A 1 165 ? 2.267 3.335 15.187 1.00 58.62 165 ARG A N 1
ATOM 1285 C CA . ARG A 1 165 ? 3.254 2.333 15.607 1.00 58.62 165 ARG A CA 1
ATOM 1286 C C . ARG A 1 165 ? 4.654 2.663 15.104 1.00 58.62 165 ARG A C 1
ATOM 1288 O O . ARG A 1 165 ? 5.283 1.902 14.376 1.00 58.62 165 ARG A O 1
ATOM 1295 N N . SER A 1 166 ? 5.175 3.788 15.563 1.00 50.47 166 SER A N 1
ATOM 1296 C CA . SER A 1 166 ? 6.601 4.069 15.469 1.00 50.47 166 SER A CA 1
ATOM 1297 C C . SER A 1 166 ? 7.178 4.245 16.866 1.00 50.47 166 SER A C 1
ATOM 1299 O O . SER A 1 166 ? 6.615 4.924 17.728 1.00 50.47 166 SER A O 1
ATOM 1301 N N . ASP A 1 167 ? 8.359 3.672 17.080 1.00 45.22 167 ASP A N 1
ATOM 1302 C CA . ASP A 1 167 ? 9.106 3.789 18.335 1.00 45.22 167 ASP A CA 1
ATOM 1303 C C . ASP A 1 167 ? 9.506 5.255 18.655 1.00 45.22 167 ASP A C 1
ATOM 1305 O O . ASP A 1 167 ? 10.063 5.528 19.716 1.00 45.22 167 ASP A O 1
ATOM 1309 N N . ASN A 1 168 ? 9.184 6.203 17.756 1.00 39.53 168 ASN A N 1
ATOM 1310 C CA . ASN A 1 168 ? 9.527 7.626 17.802 1.00 39.53 168 ASN A CA 1
ATOM 1311 C C . ASN A 1 168 ? 8.355 8.595 17.474 1.00 39.53 168 ASN A C 1
ATOM 1313 O O . ASN A 1 168 ? 8.615 9.783 17.284 1.00 39.53 168 ASN A O 1
ATOM 1317 N N . GLY A 1 169 ? 7.090 8.148 17.397 1.00 42.78 169 GLY A N 1
ATOM 1318 C CA . GLY A 1 169 ? 5.989 8.959 16.825 1.00 42.78 169 GLY A CA 1
ATOM 1319 C C . GLY A 1 169 ? 6.067 9.010 15.291 1.00 42.78 169 GLY A C 1
ATOM 1320 O O . GLY A 1 169 ? 7.152 8.784 14.742 1.00 42.78 169 GLY A O 1
ATOM 1321 N N . TRP A 1 170 ? 4.925 9.071 14.587 1.00 52.94 170 TRP A N 1
ATOM 1322 C CA . TRP A 1 170 ? 4.860 8.938 13.119 1.00 52.94 170 TRP A CA 1
ATOM 1323 C C . TRP A 1 170 ? 6.003 9.718 12.485 1.00 52.94 170 TRP A C 1
ATOM 1325 O O . TRP A 1 170 ? 6.089 10.936 12.643 1.00 52.94 170 TRP A O 1
ATOM 1335 N N . THR A 1 171 ? 6.930 9.013 11.844 1.00 49.75 171 THR A N 1
ATOM 1336 C CA . THR A 1 171 ? 8.046 9.669 11.169 1.00 49.75 171 THR A CA 1
ATOM 1337 C C . THR A 1 171 ? 7.695 9.708 9.704 1.00 49.75 171 THR A C 1
ATOM 1339 O O . THR A 1 171 ? 8.447 9.208 8.881 1.00 49.75 171 THR A O 1
ATOM 1342 N N . LEU A 1 172 ? 6.553 10.333 9.397 1.00 54.34 172 LEU A N 1
ATOM 1343 C CA . LEU A 1 172 ? 6.275 10.782 8.048 1.00 54.34 172 LEU A CA 1
ATOM 1344 C C . LEU A 1 172 ? 7.506 11.559 7.609 1.00 54.34 172 LEU A C 1
ATOM 1346 O O . LEU A 1 172 ? 7.746 12.685 8.058 1.00 54.34 172 LEU A O 1
ATOM 1350 N N . ARG A 1 173 ? 8.327 10.954 6.751 1.00 48.06 173 ARG A N 1
ATOM 1351 C CA . ARG A 1 173 ? 9.354 11.701 6.026 1.00 48.06 173 ARG A CA 1
ATOM 1352 C C . ARG A 1 173 ? 8.708 12.891 5.294 1.00 48.06 173 ARG A C 1
ATOM 1354 O O . ARG A 1 173 ? 9.391 13.895 5.112 1.00 48.06 173 ARG A O 1
ATOM 1361 N N . ALA A 1 174 ? 7.394 12.815 5.056 1.00 41.94 174 ALA A N 1
ATOM 1362 C CA . ALA A 1 174 ? 6.488 13.834 4.541 1.00 41.94 174 ALA A CA 1
ATOM 1363 C C . ALA A 1 174 ? 6.131 15.015 5.481 1.00 41.94 174 ALA A C 1
ATOM 1365 O O . ALA A 1 174 ? 5.607 16.008 4.997 1.00 41.94 174 ALA A O 1
ATOM 1366 N N . LEU A 1 175 ? 6.462 15.021 6.785 1.00 43.31 175 LEU A N 1
ATOM 1367 C CA . LEU A 1 175 ? 6.279 16.231 7.626 1.00 43.31 175 LEU A CA 1
ATOM 1368 C C . LEU A 1 175 ? 7.480 17.198 7.592 1.00 43.31 175 LEU A C 1
ATOM 1370 O O . LEU A 1 175 ? 7.557 18.125 8.401 1.00 43.31 175 LEU A O 1
ATOM 1374 N N . ARG A 1 176 ? 8.434 17.014 6.667 1.00 39.38 176 ARG A N 1
ATOM 1375 C CA . ARG A 1 176 ? 9.485 18.011 6.402 1.00 39.38 176 ARG A CA 1
ATOM 1376 C C . ARG A 1 176 ? 8.951 19.162 5.544 1.00 39.38 176 ARG A C 1
ATOM 1378 O O . ARG A 1 176 ? 9.332 19.305 4.386 1.00 39.38 176 ARG A O 1
ATOM 1385 N N . GLY A 1 177 ? 8.133 20.002 6.172 1.00 39.88 177 GLY A N 1
ATOM 1386 C CA . GLY A 1 177 ? 8.145 21.449 5.937 1.00 39.88 177 GLY A CA 1
ATOM 1387 C C . GLY A 1 177 ? 9.211 22.129 6.791 1.00 39.88 177 GLY A C 1
ATOM 1388 O O . GLY A 1 177 ? 9.439 21.667 7.934 1.00 39.88 177 GLY A O 1
#

Nearest PDB structures (foldseek):
  3j9v-assembly1_b  TM=2.267E-01  e=9.276E-01  Saccharomyces cerevisiae
  6iyr-assembly1_A  TM=3.999E-01  e=3.778E+00  Streptomyces albus subsp. albus
  3rrk-assembly1_A  TM=2.208E-01  e=2.697E+00  Meiothermus ruber DSM 1279
  5y5z-assembly1_N  TM=1.715E-01  e=2.697E+00  Thermus thermophilus HB8
  5gar-assembly1_N  TM=1.790E-01  e=3.377E+00  Thermus thermophilus

Secondary structure (DSSP, 8-state):
-PPPHHHHHHHHHHHH-S-HHHHHHHHHHHH-HHHHHHHHHHHHHHTT--STTT--HHHHHHHHHHHTTSEEEEETT-BHHHHHHHHHT-TTS--S---TT----SBHHHHHHHHHHHHHTTTEEEEEEE-SSSEEEEEEEEHHHHHHHHHHHHHTT-EEE-TT--TTS---GGG--

InterPro domains:
  IPR046582 Domain of unknown function DUF6630 [PF20335] (9-161)

Sequence (177 aa):
MTISHSALWQQLCALLVEDARLGQTVGDYLADPDAYFAAHEDDLLQRGIEEAEELNAWLVVVDWLESNEMLIELDWSADSDELVEELQGLTQFPDEQFDASFEPATELVPALTDVDAMLQTRGMHLLYLDIDSDSYPLVLVPSANAEPIRDVAAQLGQHVELPGRSDNGWTLRALRG

pLDDT: mean 87.76, std 14.51, range [39.38, 98.56]

Radius of gyration: 16.34 Å; Cα contacts (8 Å, |Δi|>4): 225; chains: 1; bounding box: 40×42×42 Å

Organism: NCBI:txid670054

Solvent-accessible surface area (backbone atoms only — not comparable to full-atom values): 10134 Å² total; per-residue (Å²): 133,83,81,51,74,69,56,47,51,41,51,39,32,60,50,58,40,99,47,70,63,56,32,48,54,48,50,50,34,75,74,38,49,64,62,43,38,72,74,41,46,75,62,36,44,74,74,69,40,87,49,62,86,72,58,50,71,66,55,55,51,49,53,52,32,40,77,64,35,47,29,48,71,42,55,75,83,45,39,33,66,56,54,55,56,53,49,69,62,28,76,77,46,72,79,79,59,73,55,92,83,68,74,58,44,66,53,38,72,59,14,47,27,49,50,27,60,54,36,44,80,72,50,26,34,49,33,38,53,62,78,90,52,67,55,45,36,36,33,63,31,50,47,87,31,53,63,60,41,37,57,44,32,48,75,73,74,42,52,58,46,51,56,78,66,43,104,79,52,81,77,58,79,65,70,76,120

Foldseek 3Di:
DDQDLLNLLQLLLVLQDVDSVLSVQLVVCVVPLPVSCVVCVVVCVVVVNNDSVVDDSLVSNLSVCVVVLQKDKAALPDWLVNVVVSLVSHPPRPPPDPDPPDDADGHDLSRLQSVQVVVVVVQKFWKFWDPVDNITIIGIGGVVSQVVSQVSCVVSVTHMDTRPDDPVGDPPVNVPD